Protein AF-A0A415UVR6-F1 (afdb_monomer_lite)

pLDDT: mean 84.35, std 13.28, range [29.42, 97.56]

Foldseek 3Di:
DDPPPVVLVVVLLVPDDPLVNVLLVLLVVLLVLLQLLLLLLLLLVLLVVCCVPQVVLCVVVVVCSVVSNVVSVLSSLVSLLVQLDPPDPRHPVNSLVSLLVCQVVLLVLLCVVCVPPPPQDSVQSAKAFDDPVRCVVVVPQVCVVVVVCVVVPDDPDGRIDRHGSNVVSVVLVVLVVVLVVLSVLSNVCCVQAPVDPDPSVVVVVVSCVVRPDDSVSSVSSSVSSNSVSQSSNCSSSVDGDDSYDPPSNCVVVVSVVVVVVVVVVVVVVVVD

Radius of gyration: 22.82 Å; chains: 1; bounding box: 56×53×70 Å

Structure (mmCIF, N/CA/C/O backbone):
data_AF-A0A415UVR6-F1
#
_entry.id   AF-A0A415UVR6-F1
#
loop_
_atom_site.group_PDB
_atom_site.id
_atom_site.type_symbol
_atom_site.label_atom_id
_atom_site.label_alt_id
_atom_site.label_comp_id
_atom_site.label_asym_id
_atom_site.label_entity_id
_atom_site.label_seq_id
_atom_site.pdbx_PDB_ins_code
_atom_site.Cartn_x
_atom_site.Cartn_y
_atom_site.Cartn_z
_atom_site.occupancy
_atom_site.B_iso_or_equiv
_atom_site.auth_seq_id
_atom_site.auth_comp_id
_atom_site.auth_asym_id
_atom_site.auth_atom_id
_atom_site.pdbx_PDB_model_num
ATOM 1 N N . MET A 1 1 ? 7.059 -6.049 18.628 1.00 35.00 1 MET A N 1
ATOM 2 C CA . MET A 1 1 ? 7.501 -5.407 17.375 1.00 35.00 1 MET A CA 1
ATOM 3 C C . MET A 1 1 ? 8.848 -6.017 17.023 1.00 35.00 1 MET A C 1
ATOM 5 O O . MET A 1 1 ? 9.879 -5.521 17.458 1.00 35.00 1 MET A O 1
ATOM 9 N N . ASN A 1 2 ? 8.832 -7.189 16.386 1.00 29.42 2 ASN A N 1
ATOM 10 C CA . ASN A 1 2 ? 10.065 -7.864 15.999 1.00 29.42 2 ASN A CA 1
ATOM 11 C C . ASN A 1 2 ? 10.568 -7.190 14.725 1.00 29.42 2 ASN A C 1
ATOM 13 O O . ASN A 1 2 ? 9.955 -7.331 13.672 1.00 29.42 2 ASN A O 1
ATOM 17 N N . HIS A 1 3 ? 11.688 -6.475 14.823 1.00 37.47 3 HIS A N 1
ATOM 18 C CA . HIS A 1 3 ? 12.619 -6.415 13.705 1.00 37.47 3 HIS A CA 1
ATOM 19 C C . HIS A 1 3 ? 13.130 -7.845 13.503 1.00 37.47 3 HIS A C 1
ATOM 21 O O . HIS A 1 3 ? 14.177 -8.218 14.027 1.00 37.47 3 HIS A O 1
ATOM 27 N N . GLU A 1 4 ? 12.373 -8.674 12.788 1.00 36.69 4 GLU A N 1
ATOM 28 C CA . GLU A 1 4 ? 13.001 -9.764 12.057 1.00 36.69 4 GLU A CA 1
ATOM 29 C C . GLU A 1 4 ? 13.865 -9.082 10.998 1.00 36.69 4 GLU A C 1
ATOM 31 O O . GLU A 1 4 ? 13.402 -8.670 9.935 1.00 36.69 4 GLU A O 1
ATOM 36 N N . LEU A 1 5 ? 15.128 -8.852 11.367 1.00 43.00 5 LEU A N 1
ATOM 37 C CA . LEU A 1 5 ? 16.221 -8.740 10.417 1.00 43.00 5 LEU A CA 1
ATOM 38 C C . LEU A 1 5 ? 16.195 -10.041 9.626 1.00 43.00 5 LEU A C 1
ATOM 40 O O . LEU A 1 5 ? 16.743 -11.060 10.037 1.00 43.00 5 LEU A O 1
ATOM 44 N N . ASP A 1 6 ? 15.429 -10.011 8.547 1.00 55.75 6 ASP A N 1
ATOM 45 C CA . ASP A 1 6 ? 15.321 -11.088 7.593 1.00 55.75 6 ASP A CA 1
ATOM 46 C C . ASP A 1 6 ? 16.728 -11.283 7.021 1.00 55.75 6 ASP A C 1
ATOM 48 O O . ASP A 1 6 ? 17.190 -10.496 6.194 1.00 55.75 6 ASP A O 1
ATOM 52 N N . HIS A 1 7 ? 17.461 -12.273 7.539 1.00 58.97 7 HIS A N 1
ATOM 53 C CA . HIS A 1 7 ? 18.852 -12.556 7.164 1.00 58.97 7 HIS A CA 1
ATOM 54 C C . HIS A 1 7 ? 19.026 -12.695 5.640 1.00 58.97 7 HIS A C 1
ATOM 56 O O . HIS A 1 7 ? 20.111 -12.466 5.108 1.00 58.97 7 HIS A O 1
ATOM 62 N N . THR A 1 8 ? 17.937 -13.018 4.944 1.00 60.50 8 THR A N 1
ATOM 63 C CA . THR A 1 8 ? 17.799 -13.073 3.489 1.00 60.50 8 THR A CA 1
ATOM 64 C C . THR A 1 8 ? 17.913 -11.690 2.832 1.00 60.50 8 THR A C 1
ATOM 66 O O . THR A 1 8 ? 18.604 -11.537 1.827 1.00 60.50 8 THR A O 1
ATOM 69 N N . VAL A 1 9 ? 17.317 -10.655 3.429 1.00 67.75 9 VAL A N 1
ATOM 70 C CA . VAL A 1 9 ? 17.414 -9.258 2.967 1.00 67.75 9 VAL A CA 1
ATOM 71 C C . VAL A 1 9 ? 18.827 -8.710 3.169 1.00 67.75 9 VAL A C 1
ATOM 73 O O . VAL A 1 9 ? 19.356 -8.032 2.292 1.00 67.75 9 VAL A O 1
ATOM 76 N N . ASP A 1 10 ? 19.471 -9.024 4.294 1.00 68.81 10 ASP A N 1
ATOM 77 C CA . ASP A 1 10 ? 20.846 -8.578 4.559 1.00 68.81 10 ASP A CA 1
ATOM 78 C C . ASP A 1 10 ? 21.884 -9.271 3.664 1.00 68.81 10 ASP A C 1
ATOM 80 O O . ASP A 1 10 ? 22.944 -8.701 3.398 1.00 68.81 10 ASP A O 1
ATOM 84 N N . ALA A 1 11 ? 21.593 -10.481 3.180 1.00 63.53 11 ALA A N 1
ATOM 85 C CA . ALA A 1 11 ? 22.386 -11.129 2.141 1.00 63.53 11 ALA A CA 1
ATOM 86 C C . ALA A 1 11 ? 22.202 -10.427 0.786 1.00 63.53 11 ALA A C 1
ATOM 88 O O . ALA A 1 11 ? 23.199 -10.058 0.171 1.00 63.53 11 ALA A O 1
ATOM 89 N N . ALA A 1 12 ? 20.955 -10.148 0.381 1.00 68.06 12 ALA A N 1
ATOM 90 C CA . ALA A 1 12 ? 20.655 -9.453 -0.873 1.00 68.06 12 ALA A CA 1
ATOM 91 C C . ALA A 1 12 ? 21.307 -8.059 -0.944 1.00 68.06 12 ALA A C 1
ATOM 93 O O . ALA A 1 12 ? 21.883 -7.690 -1.963 1.00 68.06 12 ALA A O 1
ATOM 94 N N . LYS A 1 13 ? 21.309 -7.304 0.164 1.00 70.75 13 LYS A N 1
ATOM 95 C CA . LYS A 1 13 ? 21.957 -5.981 0.244 1.00 70.75 13 LYS A CA 1
ATOM 96 C C . LYS A 1 13 ? 23.457 -5.997 -0.047 1.00 70.75 13 LYS A C 1
ATOM 98 O O . LYS A 1 13 ? 23.977 -5.009 -0.553 1.00 70.75 13 LYS A O 1
ATOM 103 N N . LYS A 1 14 ? 24.169 -7.075 0.301 1.00 69.12 14 LYS A N 1
ATOM 104 C CA . LYS A 1 14 ? 25.633 -7.161 0.128 1.00 69.12 14 LYS A CA 1
ATOM 105 C C . LYS A 1 14 ? 26.055 -7.285 -1.333 1.00 69.12 14 LYS A C 1
ATOM 107 O O . LYS A 1 14 ? 27.228 -7.079 -1.630 1.00 69.12 14 LYS A O 1
ATOM 112 N N . GLU A 1 15 ? 25.121 -7.639 -2.209 1.00 69.88 15 GLU A N 1
ATOM 113 C CA . GLU A 1 15 ? 25.357 -7.847 -3.638 1.00 69.88 15 GLU A CA 1
ATOM 114 C C . GLU A 1 15 ? 24.942 -6.634 -4.488 1.00 69.88 15 GLU A C 1
ATOM 116 O O . GLU A 1 15 ? 25.223 -6.608 -5.684 1.00 69.88 15 GLU A O 1
ATOM 121 N N . LEU A 1 16 ? 24.317 -5.614 -3.881 1.00 78.94 16 LEU A N 1
ATOM 122 C CA . LEU A 1 16 ? 23.921 -4.382 -4.563 1.00 78.94 16 LEU A CA 1
ATOM 123 C C . LEU A 1 16 ? 25.098 -3.409 -4.679 1.00 78.94 16 LEU A C 1
ATOM 125 O O . LEU A 1 16 ? 25.885 -3.237 -3.744 1.00 78.94 16 LEU A O 1
ATOM 129 N N . ASP A 1 17 ? 25.187 -2.719 -5.815 1.00 82.38 17 ASP A N 1
ATOM 130 C CA . ASP A 1 17 ? 26.036 -1.537 -5.915 1.00 82.38 17 ASP A CA 1
ATOM 131 C C . ASP A 1 17 ? 25.498 -0.385 -5.044 1.00 82.38 17 ASP A C 1
ATOM 133 O O . ASP A 1 17 ? 24.382 -0.424 -4.519 1.00 82.38 17 ASP A O 1
ATOM 137 N N . ALA A 1 18 ? 26.312 0.657 -4.864 1.00 80.00 18 ALA A N 1
ATOM 138 C CA . ALA A 1 18 ? 25.975 1.765 -3.974 1.00 80.00 18 ALA A CA 1
ATOM 139 C C . ALA A 1 18 ? 24.696 2.523 -4.387 1.00 80.00 18 ALA A C 1
ATOM 141 O O . ALA A 1 18 ? 23.989 3.013 -3.509 1.00 80.00 18 ALA A O 1
ATOM 142 N N . GLY A 1 19 ? 24.390 2.612 -5.688 1.00 79.12 19 GLY A N 1
ATOM 143 C CA . GLY A 1 19 ? 23.204 3.316 -6.187 1.00 79.12 19 GLY A CA 1
ATOM 144 C C . GLY A 1 19 ? 21.924 2.520 -5.939 1.00 79.12 19 GLY A C 1
ATOM 145 O O . GLY A 1 19 ? 20.947 3.042 -5.396 1.00 79.12 19 GLY A O 1
ATOM 146 N N . LEU A 1 20 ? 21.952 1.219 -6.235 1.00 86.81 20 LEU A N 1
ATOM 147 C CA . LEU A 1 20 ? 20.844 0.311 -5.946 1.00 86.81 20 LEU A CA 1
ATOM 148 C C . LEU A 1 20 ? 20.621 0.113 -4.444 1.00 86.81 20 LEU A C 1
ATOM 150 O O . LEU A 1 20 ? 19.479 -0.075 -4.023 1.00 86.81 20 LEU A O 1
ATOM 154 N N . LEU A 1 21 ? 21.676 0.182 -3.627 1.00 89.12 21 LEU A N 1
ATOM 155 C CA . LEU A 1 21 ? 21.553 0.115 -2.172 1.00 89.12 21 LEU A CA 1
ATOM 156 C C . LEU A 1 21 ? 20.773 1.315 -1.616 1.00 89.12 21 LEU A C 1
ATOM 158 O O . LEU A 1 21 ? 19.864 1.128 -0.808 1.00 89.12 21 LEU A O 1
ATOM 162 N N . GLU A 1 22 ? 21.066 2.533 -2.078 1.00 90.31 22 GLU A N 1
ATOM 163 C CA . GLU A 1 22 ? 20.326 3.728 -1.654 1.00 90.31 22 GLU A CA 1
ATOM 164 C C . GLU A 1 22 ? 18.855 3.666 -2.102 1.00 90.31 22 GLU A C 1
ATOM 166 O O . GLU A 1 22 ? 17.942 3.943 -1.315 1.00 90.31 22 GLU A O 1
ATOM 171 N N . LEU A 1 23 ? 18.604 3.230 -3.343 1.00 92.31 23 LEU A N 1
ATOM 172 C CA . LEU A 1 23 ? 17.251 2.991 -3.849 1.00 92.31 23 LEU A CA 1
ATOM 173 C C . LEU A 1 23 ? 16.499 1.967 -2.985 1.00 92.31 23 LEU A C 1
ATOM 175 O O . LEU A 1 23 ? 15.332 2.174 -2.634 1.00 92.31 23 LEU A O 1
ATOM 179 N N . PHE A 1 24 ? 17.171 0.875 -2.621 1.00 92.19 24 PHE A N 1
ATOM 180 C CA . PHE A 1 24 ? 16.629 -0.167 -1.762 1.00 92.19 24 PHE A CA 1
ATOM 181 C C . PHE A 1 24 ? 16.247 0.381 -0.379 1.00 92.19 24 PHE A C 1
ATOM 183 O O . PHE A 1 24 ? 15.150 0.106 0.110 1.00 92.19 24 PHE A O 1
ATOM 190 N N . GLU A 1 25 ? 17.114 1.172 0.257 1.00 92.56 25 GLU A N 1
ATOM 191 C CA . GLU A 1 25 ? 16.857 1.741 1.584 1.00 92.56 25 GLU A CA 1
ATOM 192 C C . GLU A 1 25 ? 15.655 2.693 1.571 1.00 92.56 25 GLU A C 1
ATOM 194 O O . GLU A 1 25 ? 14.767 2.582 2.424 1.00 92.56 25 GLU A O 1
ATOM 199 N N . ARG A 1 26 ? 15.564 3.561 0.554 1.00 94.12 26 ARG A N 1
ATOM 200 C CA . ARG A 1 26 ? 14.406 4.446 0.348 1.00 94.12 26 ARG A CA 1
ATOM 201 C C . ARG A 1 26 ? 13.121 3.647 0.124 1.00 94.12 26 ARG A C 1
ATOM 203 O O . ARG A 1 26 ? 12.097 3.952 0.738 1.00 94.12 26 ARG A O 1
ATOM 210 N N . CYS A 1 27 ? 13.171 2.604 -0.708 1.00 95.44 27 CYS A N 1
ATOM 211 C CA . CYS A 1 27 ? 12.039 1.706 -0.936 1.00 95.44 27 CYS A CA 1
ATOM 212 C C . CYS A 1 27 ? 11.602 1.006 0.357 1.00 95.44 27 CYS A C 1
ATOM 214 O O . CYS A 1 27 ? 10.412 0.957 0.656 1.00 95.44 27 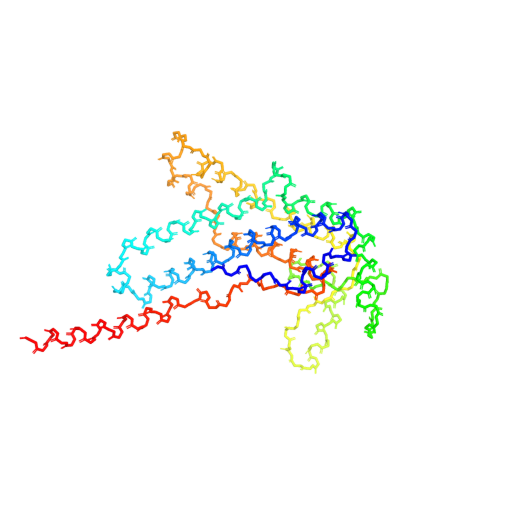CYS A O 1
ATOM 216 N N . SER A 1 28 ? 12.549 0.490 1.144 1.00 94.31 28 SER A N 1
ATOM 217 C CA . SER A 1 28 ? 12.261 -0.205 2.400 1.00 94.31 28 SER A CA 1
ATOM 218 C C . SER A 1 28 ? 11.632 0.720 3.438 1.00 94.31 28 SER A C 1
ATOM 220 O O . SER A 1 28 ? 10.735 0.293 4.164 1.00 94.31 28 SER A O 1
ATOM 222 N N . TYR A 1 29 ? 12.085 1.971 3.525 1.00 94.69 29 TYR A N 1
ATOM 223 C CA . TYR A 1 29 ? 11.476 2.967 4.401 1.00 94.69 29 TYR A CA 1
ATOM 224 C C . TYR A 1 29 ? 10.025 3.255 3.991 1.00 94.69 29 TYR A C 1
ATOM 226 O O . TYR A 1 29 ? 9.120 3.164 4.819 1.00 94.69 29 TYR A O 1
ATOM 234 N N . LEU A 1 30 ? 9.789 3.529 2.702 1.00 96.81 30 LEU A N 1
ATOM 235 C CA . LEU A 1 30 ? 8.451 3.825 2.179 1.00 96.81 30 LEU A CA 1
ATOM 236 C C . LEU A 1 30 ? 7.502 2.625 2.289 1.00 96.81 30 LEU A C 1
ATOM 238 O O . LEU A 1 30 ? 6.328 2.811 2.605 1.00 96.81 30 LEU A O 1
ATOM 242 N N . TYR A 1 31 ? 8.006 1.405 2.094 1.00 96.62 31 TYR A N 1
ATOM 243 C CA . TYR A 1 31 ? 7.256 0.179 2.362 1.00 96.62 31 TYR A CA 1
ATOM 244 C C . TYR A 1 31 ? 6.779 0.135 3.816 1.00 96.62 31 TYR A C 1
ATOM 246 O O . TYR A 1 31 ? 5.600 -0.097 4.054 1.00 96.62 31 TYR A O 1
ATOM 254 N N . ASN A 1 32 ? 7.664 0.392 4.786 1.00 95.19 32 ASN A N 1
ATOM 255 C CA . ASN A 1 32 ? 7.299 0.337 6.202 1.00 95.19 32 ASN A CA 1
ATOM 256 C C . ASN A 1 32 ? 6.235 1.386 6.555 1.00 95.19 32 ASN A C 1
ATOM 258 O O . ASN A 1 32 ? 5.258 1.051 7.218 1.00 95.19 32 ASN A O 1
ATOM 262 N N . GLU A 1 33 ? 6.370 2.626 6.075 1.00 95.56 33 GLU A N 1
ATOM 263 C CA . GLU A 1 33 ? 5.351 3.667 6.290 1.00 95.56 33 GLU A CA 1
ATOM 264 C C . GLU A 1 33 ? 3.994 3.269 5.676 1.00 95.56 33 GLU A C 1
ATOM 266 O O . GLU A 1 33 ? 2.951 3.433 6.313 1.00 95.56 33 GLU A O 1
ATOM 271 N N . ALA A 1 34 ? 3.991 2.692 4.468 1.00 97.56 34 ALA A N 1
ATOM 272 C CA . ALA A 1 34 ? 2.772 2.212 3.817 1.00 97.56 34 ALA A CA 1
ATOM 273 C C . ALA A 1 34 ? 2.165 0.998 4.539 1.00 97.56 34 ALA A C 1
ATOM 275 O O . ALA A 1 34 ? 0.950 0.929 4.718 1.00 97.56 34 ALA A O 1
ATOM 276 N N . PHE A 1 35 ? 3.002 0.072 5.005 1.00 96.69 35 PHE A N 1
ATOM 277 C CA . PHE A 1 35 ? 2.602 -1.105 5.768 1.00 96.69 35 PHE A CA 1
ATOM 278 C C . PHE A 1 35 ? 1.971 -0.718 7.109 1.00 96.69 35 PHE A C 1
ATOM 280 O O . PHE A 1 35 ? 0.919 -1.251 7.471 1.00 96.69 35 PHE A O 1
ATOM 287 N N . TYR A 1 36 ? 2.561 0.243 7.828 1.00 95.94 36 TYR A N 1
ATOM 288 C CA . TYR A 1 36 ? 1.993 0.759 9.072 1.00 95.94 36 TYR A CA 1
ATOM 289 C C . TYR A 1 36 ? 0.662 1.464 8.832 1.00 95.94 36 TYR A C 1
ATOM 291 O O . TYR A 1 36 ? -0.319 1.102 9.477 1.00 95.94 36 TYR A O 1
ATOM 299 N N . ALA A 1 37 ? 0.583 2.363 7.846 1.00 96.62 37 ALA A N 1
ATOM 300 C CA . ALA A 1 37 ? -0.674 3.022 7.501 1.00 96.62 37 ALA A CA 1
ATOM 301 C C . ALA A 1 37 ? -1.772 2.004 7.134 1.00 96.62 37 ALA A C 1
ATOM 303 O O . ALA A 1 37 ? -2.914 2.131 7.574 1.00 96.62 37 ALA A O 1
ATOM 304 N N . ASN A 1 38 ? -1.436 0.957 6.369 1.00 97.44 38 ASN A N 1
ATOM 305 C CA . ASN A 1 38 ? -2.395 -0.088 6.005 1.00 97.44 38 ASN A CA 1
ATOM 306 C C . ASN A 1 38 ? -2.855 -0.903 7.217 1.00 97.44 38 ASN A C 1
ATOM 308 O O . ASN A 1 38 ? -4.035 -1.223 7.348 1.00 97.44 38 ASN A O 1
ATOM 312 N N . THR A 1 39 ? -1.923 -1.221 8.116 1.00 96.31 39 THR A N 1
ATOM 313 C CA . THR A 1 39 ? -2.205 -1.940 9.363 1.00 96.31 39 THR A CA 1
ATOM 314 C C . THR A 1 39 ? -3.150 -1.140 10.250 1.00 96.31 39 THR A C 1
ATOM 316 O O . THR A 1 39 ? -4.153 -1.666 10.724 1.00 96.31 39 THR A O 1
ATOM 319 N N . GLU A 1 40 ? -2.861 0.142 10.447 1.00 95.75 40 GLU A N 1
ATOM 320 C CA . GLU A 1 40 ? -3.678 1.053 11.245 1.00 95.75 40 GLU A CA 1
ATOM 321 C C . GLU A 1 40 ? -5.079 1.206 10.645 1.00 95.75 40 GLU A C 1
ATOM 323 O O . GLU A 1 40 ? -6.075 1.094 11.360 1.00 95.75 40 GLU A O 1
ATOM 328 N N . LEU A 1 41 ? -5.177 1.355 9.320 1.00 95.06 41 LEU A N 1
ATOM 329 C CA . LEU A 1 41 ? -6.453 1.405 8.613 1.00 95.06 41 LEU A CA 1
ATOM 330 C C . LEU A 1 41 ? -7.259 0.103 8.751 1.00 95.06 41 LEU A C 1
ATOM 332 O O . LEU A 1 41 ? -8.481 0.142 8.918 1.00 95.06 41 LEU A O 1
ATOM 336 N N . ALA A 1 42 ? -6.593 -1.053 8.701 1.00 95.25 42 ALA A N 1
ATOM 337 C CA . ALA A 1 42 ? -7.229 -2.347 8.918 1.00 95.25 42 ALA A CA 1
ATOM 338 C C . ALA A 1 42 ? -7.751 -2.480 10.358 1.00 95.25 42 ALA A C 1
ATOM 340 O O . ALA A 1 42 ? -8.905 -2.857 10.550 1.00 95.25 42 ALA A O 1
ATOM 341 N N . ILE A 1 43 ? -6.956 -2.086 11.358 1.00 93.94 43 ILE A N 1
ATOM 342 C CA . ILE A 1 43 ? -7.373 -2.087 12.767 1.00 93.94 43 ILE A CA 1
ATOM 343 C C . ILE A 1 43 ? -8.555 -1.137 12.987 1.00 93.94 43 ILE A C 1
ATOM 345 O O . ILE A 1 43 ? -9.511 -1.518 13.654 1.00 93.94 43 ILE A O 1
ATOM 349 N N . LEU A 1 44 ? -8.559 0.063 12.394 1.00 92.62 44 LEU A N 1
ATOM 350 C CA . LEU A 1 44 ? -9.695 0.993 12.490 1.00 92.62 44 LEU A CA 1
ATOM 351 C C . LEU A 1 44 ? -10.995 0.381 11.967 1.00 92.62 44 LEU A C 1
ATOM 353 O O . LEU A 1 44 ? -12.050 0.572 12.572 1.00 92.62 44 LEU A O 1
ATOM 357 N N . ARG A 1 45 ? -10.933 -0.387 10.873 1.00 91.69 45 ARG A N 1
ATOM 358 C CA . ARG A 1 45 ? -12.102 -1.114 10.358 1.00 91.69 45 ARG A CA 1
ATOM 359 C C . ARG A 1 45 ? -12.580 -2.177 11.338 1.00 91.69 45 ARG A C 1
ATOM 361 O O . ARG A 1 45 ? -13.783 -2.305 11.533 1.00 91.69 45 ARG A O 1
ATOM 368 N N . GLU A 1 46 ? -11.666 -2.909 11.966 1.00 92.50 46 GLU A N 1
ATOM 369 C CA . GLU A 1 46 ? -12.021 -3.920 12.966 1.00 92.50 46 GLU A CA 1
ATOM 370 C C . GLU A 1 46 ? -12.597 -3.294 14.242 1.00 92.50 46 GLU A C 1
ATOM 372 O O . GLU A 1 46 ? -13.615 -3.766 14.742 1.00 92.50 46 GLU A O 1
ATOM 377 N N . LEU A 1 47 ? -12.043 -2.173 14.712 1.00 90.19 47 LEU A N 1
ATOM 378 C CA . LEU A 1 47 ? -12.604 -1.410 15.830 1.00 90.19 47 LEU A CA 1
ATOM 379 C C . LEU A 1 47 ? -13.984 -0.832 15.493 1.00 90.19 47 LEU A C 1
ATOM 381 O O . LEU A 1 47 ? -14.857 -0.804 16.353 1.00 90.19 47 LEU A O 1
ATOM 385 N N . SER A 1 48 ? -14.203 -0.389 14.253 1.00 86.88 48 SER A N 1
ATOM 386 C CA . SER A 1 48 ? -15.515 0.098 13.815 1.00 86.88 48 SER A CA 1
ATOM 387 C C . SER A 1 48 ? -16.566 -1.013 13.774 1.00 86.88 48 SER A C 1
ATOM 389 O O . SER A 1 48 ? -17.720 -0.736 14.082 1.00 86.88 48 SER A O 1
ATOM 391 N N . LYS A 1 49 ? -16.187 -2.244 13.399 1.00 89.69 49 LYS A N 1
ATOM 392 C CA . LYS A 1 49 ? -17.070 -3.422 13.482 1.00 89.69 49 LYS A CA 1
ATOM 393 C C . LYS A 1 49 ? -17.327 -3.822 14.931 1.00 89.69 49 LYS A C 1
ATOM 395 O O . LYS A 1 49 ? -18.452 -4.119 15.294 1.00 89.69 49 LYS A O 1
ATOM 400 N N . ALA A 1 50 ? -16.303 -3.767 15.782 1.00 88.38 50 ALA A N 1
ATOM 401 C CA . ALA A 1 50 ? -16.451 -4.058 17.204 1.00 88.38 50 ALA A CA 1
ATOM 402 C C . ALA A 1 50 ? -17.502 -3.160 17.871 1.00 88.38 50 ALA A C 1
ATOM 404 O O . ALA A 1 50 ? -18.292 -3.637 18.675 1.00 88.38 50 ALA A O 1
ATOM 405 N N . SER A 1 51 ? -17.555 -1.877 17.497 1.00 81.81 51 SER A N 1
ATOM 406 C CA . SER A 1 51 ? -18.573 -0.951 18.003 1.00 81.81 51 SER A CA 1
ATOM 407 C C . SER A 1 51 ? -20.011 -1.314 17.610 1.00 81.81 51 SER A C 1
ATOM 409 O O . SER A 1 51 ? -20.922 -0.857 18.290 1.00 81.81 51 SER A O 1
ATOM 411 N N . SER A 1 52 ? -20.233 -2.091 16.541 1.00 86.00 52 SER A N 1
ATOM 412 C CA . SER A 1 52 ? -21.568 -2.583 16.166 1.00 86.00 52 SER A CA 1
ATOM 413 C C . SER A 1 52 ? -21.860 -3.983 16.692 1.00 86.00 52 SER A C 1
ATOM 415 O O . SER A 1 52 ? -22.987 -4.257 17.090 1.00 86.00 52 SER A O 1
ATOM 417 N N . ASP A 1 53 ? -20.861 -4.861 16.667 1.00 90.56 53 ASP A N 1
ATOM 418 C CA . ASP A 1 53 ? -21.045 -6.292 16.911 1.00 90.56 53 ASP A CA 1
ATOM 419 C C . ASP A 1 53 ? -20.918 -6.642 18.404 1.00 90.56 53 ASP A C 1
ATOM 421 O O . ASP A 1 53 ? -21.471 -7.646 18.835 1.00 90.56 53 ASP A O 1
ATOM 425 N N . TYR A 1 54 ? -20.230 -5.797 19.184 1.00 89.62 54 TYR A N 1
ATOM 426 C CA . TYR A 1 54 ? -19.925 -5.984 20.608 1.00 89.62 54 TYR A CA 1
ATOM 427 C C . TYR A 1 54 ? -20.155 -4.679 21.396 1.00 89.62 54 TYR A C 1
ATOM 429 O O . TYR A 1 54 ? -19.268 -4.157 22.079 1.00 89.62 54 TYR A O 1
ATOM 437 N N . GLU A 1 55 ? -21.336 -4.074 21.230 1.00 88.38 55 GLU A N 1
ATOM 438 C CA . GLU A 1 55 ? -21.660 -2.762 21.811 1.00 88.38 55 GLU A CA 1
ATOM 439 C C . GLU A 1 55 ? -21.496 -2.747 23.342 1.00 88.38 55 GLU A C 1
ATOM 441 O O . GLU A 1 55 ? -20.894 -1.821 23.892 1.00 88.38 55 GLU A O 1
ATOM 446 N N . ASN A 1 56 ? -21.968 -3.789 24.032 1.00 87.31 56 ASN A N 1
ATOM 447 C CA . ASN A 1 56 ? -21.908 -3.882 25.492 1.00 87.31 56 ASN A CA 1
ATOM 448 C C . ASN A 1 56 ? -20.457 -3.948 25.995 1.00 87.31 56 ASN A C 1
ATOM 450 O O . ASN A 1 56 ? -20.075 -3.227 26.919 1.00 87.31 56 ASN A O 1
ATOM 454 N N . GLU A 1 57 ? -19.626 -4.756 25.339 1.00 88.38 57 GLU A N 1
ATOM 455 C CA . GLU A 1 57 ? -18.209 -4.945 25.642 1.00 88.38 57 GLU A CA 1
ATOM 456 C C . GLU A 1 57 ? -17.444 -3.635 25.433 1.00 88.38 57 GLU A C 1
ATOM 458 O O . GLU A 1 57 ? -16.599 -3.245 26.248 1.00 88.38 57 GLU A O 1
ATOM 463 N N . VAL A 1 58 ? -17.756 -2.930 24.342 1.00 86.62 58 VAL A N 1
ATOM 464 C CA . VAL A 1 58 ? -17.154 -1.637 24.013 1.00 86.62 58 VAL A CA 1
ATOM 465 C C . VAL A 1 58 ? -17.553 -0.575 25.035 1.00 86.62 58 VAL A C 1
ATOM 467 O O . VAL A 1 58 ? -16.685 0.185 25.470 1.00 86.62 58 VAL A O 1
ATOM 470 N N . ILE A 1 59 ? -18.815 -0.535 25.480 1.00 87.81 59 ILE A N 1
ATOM 471 C CA . ILE A 1 59 ? -19.287 0.401 26.516 1.00 87.81 59 ILE A CA 1
ATOM 472 C C . ILE A 1 59 ? -18.516 0.201 27.826 1.00 87.81 59 ILE A C 1
ATOM 474 O O . ILE A 1 59 ? -18.099 1.186 28.445 1.00 87.81 59 ILE A O 1
ATOM 478 N N . CYS A 1 60 ? -18.245 -1.047 28.219 1.00 87.44 60 CYS A N 1
ATOM 479 C CA . CYS A 1 60 ? -17.461 -1.351 29.419 1.00 87.44 60 CYS A CA 1
ATOM 480 C C . CYS A 1 60 ? -16.036 -0.770 29.382 1.00 87.44 60 CYS A C 1
ATOM 482 O O . CYS A 1 60 ? -15.460 -0.490 30.434 1.00 87.44 60 CYS A O 1
ATOM 484 N N . ALA A 1 61 ? -15.475 -0.542 28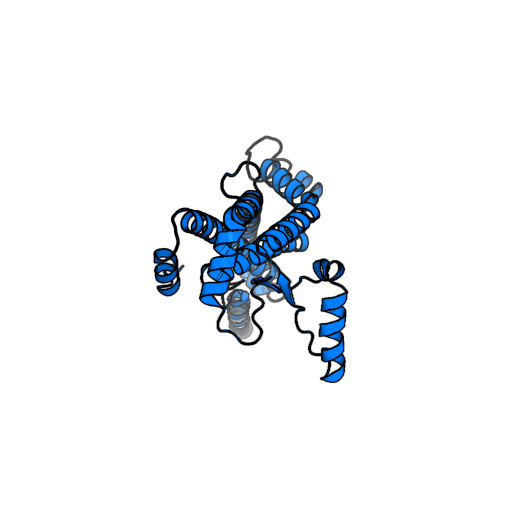.191 1.00 87.56 61 ALA A N 1
ATOM 485 C CA . ALA A 1 61 ? -14.145 0.030 27.992 1.00 87.56 61 ALA A CA 1
ATOM 486 C C . ALA A 1 61 ? -14.164 1.282 27.092 1.00 87.56 61 ALA A C 1
ATOM 488 O O . ALA A 1 61 ? -13.202 1.548 26.368 1.00 87.56 61 ALA A O 1
ATOM 489 N N . GLY A 1 62 ? -15.232 2.087 27.154 1.00 85.25 62 GLY A N 1
ATOM 490 C CA . GLY A 1 62 ? -15.483 3.156 26.179 1.00 85.25 62 GLY A CA 1
ATOM 491 C C . GLY A 1 62 ? -14.349 4.180 26.034 1.00 85.25 62 GLY A C 1
ATOM 492 O O . GLY A 1 62 ? -14.053 4.621 24.923 1.00 85.25 62 GLY A O 1
ATOM 493 N N . CYS A 1 63 ? -13.654 4.515 27.128 1.00 89.12 63 CYS A N 1
ATOM 494 C CA . CYS A 1 63 ? -12.481 5.396 27.088 1.00 89.12 63 CYS A CA 1
ATOM 495 C C . CYS A 1 63 ? -11.348 4.792 26.241 1.00 89.12 63 CYS A C 1
ATOM 497 O O . CYS A 1 63 ? -10.809 5.466 25.366 1.00 89.12 63 CYS A O 1
ATOM 499 N N . PHE A 1 64 ? -11.032 3.509 26.448 1.00 90.00 64 PHE A N 1
ATOM 500 C CA . PHE A 1 64 ? -10.000 2.807 25.687 1.00 90.00 64 PHE A CA 1
ATOM 501 C C . PHE A 1 64 ? -10.338 2.810 24.194 1.00 90.00 64 PHE A C 1
ATOM 503 O O . PHE A 1 64 ? -9.564 3.336 23.403 1.00 90.00 64 PHE A O 1
ATOM 510 N N . PHE A 1 65 ? -11.528 2.332 23.814 1.00 88.12 65 PHE A N 1
ATOM 511 C CA . PHE A 1 65 ? -11.926 2.271 22.405 1.00 88.12 65 PHE A CA 1
ATOM 512 C C . PHE A 1 65 ? -11.924 3.645 21.727 1.00 88.12 65 PHE A C 1
ATOM 514 O O . PHE A 1 65 ? -11.377 3.779 20.632 1.00 88.12 65 PHE A O 1
ATOM 521 N N . SER A 1 66 ? -12.453 4.676 22.392 1.00 84.31 66 SER A N 1
ATOM 522 C CA . SER A 1 66 ? -12.544 6.025 21.818 1.00 84.31 66 SER A CA 1
ATOM 523 C C . SER A 1 66 ? -11.165 6.649 21.581 1.00 84.31 66 SER A C 1
ATOM 525 O O . SER A 1 66 ? -10.875 7.128 20.484 1.00 84.31 66 SER A O 1
ATOM 527 N N . PHE A 1 67 ? -10.284 6.625 22.589 1.00 88.38 67 PHE A N 1
ATOM 528 C CA . PHE A 1 67 ? -8.946 7.210 22.460 1.00 88.38 67 PHE A CA 1
ATOM 529 C C . PHE A 1 67 ? -8.031 6.378 21.557 1.00 88.38 67 PHE A C 1
ATOM 531 O O . PHE A 1 67 ? -7.212 6.949 20.838 1.00 88.38 67 PHE A O 1
ATOM 538 N N . THR A 1 68 ? -8.191 5.051 21.529 1.00 90.12 68 THR A N 1
ATOM 539 C CA . THR A 1 68 ? -7.472 4.182 20.591 1.00 90.12 68 THR A CA 1
ATOM 540 C C . THR A 1 68 ? -7.886 4.461 19.148 1.00 90.12 68 THR A C 1
ATOM 542 O O . THR A 1 68 ? -7.014 4.643 18.303 1.00 90.12 68 THR A O 1
ATOM 545 N N . GLN A 1 69 ? -9.187 4.557 18.850 1.00 88.44 69 GLN A N 1
ATOM 546 C CA . GLN A 1 69 ? -9.659 4.912 17.506 1.00 88.44 69 GLN A CA 1
ATOM 547 C C . GLN A 1 69 ? -9.128 6.279 17.063 1.00 88.44 69 GLN A C 1
ATOM 549 O O . GLN A 1 69 ? -8.652 6.406 15.936 1.00 88.44 69 GLN A O 1
ATOM 554 N N . LEU A 1 70 ? -9.156 7.283 17.947 1.00 87.00 70 LEU A N 1
ATOM 555 C CA . LEU A 1 70 ? -8.608 8.606 17.649 1.00 87.00 70 LEU A CA 1
ATOM 556 C C . LEU A 1 70 ? -7.111 8.523 17.317 1.00 87.00 70 LEU A C 1
ATOM 558 O O . LEU A 1 70 ? -6.712 8.915 16.225 1.00 87.00 70 LEU A O 1
ATOM 562 N N . ALA A 1 71 ? -6.302 7.950 18.209 1.00 90.00 71 ALA A N 1
ATOM 563 C CA . ALA A 1 71 ? -4.852 7.875 18.036 1.00 90.00 71 ALA A CA 1
ATOM 564 C C . ALA A 1 71 ? -4.442 7.112 16.764 1.00 90.00 71 ALA A C 1
ATOM 566 O O . ALA A 1 71 ? -3.552 7.548 16.034 1.00 90.00 71 ALA A O 1
ATOM 567 N N . ILE A 1 72 ? -5.109 5.990 16.469 1.00 92.38 72 ILE A N 1
ATOM 568 C CA . ILE A 1 72 ? -4.820 5.197 15.268 1.00 92.38 72 ILE A CA 1
ATOM 569 C C . ILE A 1 72 ? -5.237 5.958 14.004 1.00 92.38 72 ILE A C 1
ATOM 571 O O . ILE A 1 72 ? -4.519 5.907 13.009 1.00 92.38 72 ILE A O 1
ATOM 575 N N . ASN A 1 73 ? -6.348 6.699 14.028 1.00 88.31 73 ASN A N 1
ATOM 576 C CA . ASN A 1 73 ? -6.772 7.522 12.893 1.00 88.31 73 ASN A CA 1
ATOM 577 C C . ASN A 1 73 ? -5.750 8.625 12.576 1.00 88.31 73 ASN A C 1
ATOM 579 O O . ASN A 1 73 ? -5.344 8.782 11.424 1.00 88.31 73 ASN A O 1
ATOM 583 N N . GLU A 1 74 ? -5.273 9.341 13.597 1.00 86.25 74 GLU A N 1
ATOM 584 C CA . GLU A 1 74 ? -4.241 10.371 13.430 1.00 86.25 74 GLU A CA 1
ATOM 585 C C . GLU A 1 74 ? -2.930 9.787 12.886 1.00 86.25 74 GLU A C 1
ATOM 587 O O . GLU A 1 74 ? -2.347 10.331 11.943 1.00 86.25 74 GLU A O 1
ATOM 592 N N . SER A 1 75 ? -2.490 8.653 13.441 1.00 91.31 75 SER A N 1
ATOM 593 C CA . SER A 1 75 ? -1.265 7.968 13.016 1.00 91.31 75 SER A CA 1
ATOM 594 C C . SER A 1 75 ? -1.365 7.456 11.576 1.00 91.31 75 SER A C 1
ATOM 596 O O . SER A 1 75 ? -0.513 7.793 10.750 1.00 91.31 75 SER A O 1
ATOM 598 N N . CYS A 1 76 ? -2.463 6.771 11.231 1.00 92.44 76 CYS A N 1
ATOM 599 C CA . CYS A 1 76 ? -2.742 6.280 9.878 1.00 92.44 76 CYS A CA 1
ATOM 600 C C . CYS A 1 76 ? -2.680 7.411 8.857 1.00 92.44 76 CYS A C 1
ATOM 602 O O . CYS A 1 76 ? -2.055 7.286 7.798 1.00 92.44 76 CYS A O 1
ATOM 604 N N . PHE A 1 77 ? -3.335 8.527 9.176 1.00 89.50 77 PHE A N 1
ATOM 605 C CA . PHE A 1 77 ? -3.356 9.688 8.310 1.00 89.50 77 PHE A CA 1
ATOM 606 C C . PHE A 1 77 ? -1.951 10.273 8.136 1.00 89.50 77 PHE A C 1
ATOM 608 O O . PHE A 1 77 ? -1.537 10.559 7.012 1.00 89.50 77 PHE A O 1
ATOM 615 N N . MET A 1 78 ? -1.199 10.435 9.228 1.00 88.62 78 MET A N 1
ATOM 616 C CA . MET A 1 78 ? 0.137 11.023 9.186 1.00 88.62 78 MET A CA 1
ATOM 617 C C . MET A 1 78 ? 1.127 10.140 8.415 1.00 88.62 78 MET A C 1
ATOM 619 O O . MET A 1 78 ? 1.845 10.655 7.556 1.00 88.62 78 MET A O 1
ATOM 623 N N . ASN A 1 79 ? 1.129 8.828 8.665 1.00 92.06 79 ASN A N 1
ATOM 624 C CA . ASN A 1 79 ? 1.956 7.854 7.949 1.00 92.06 79 ASN A CA 1
ATOM 625 C C . ASN A 1 79 ? 1.630 7.879 6.446 1.00 92.06 79 ASN A C 1
ATOM 627 O O . ASN A 1 79 ? 2.524 8.039 5.614 1.00 92.06 79 ASN A O 1
ATOM 631 N N . CYS A 1 80 ? 0.341 7.868 6.082 1.00 94.38 80 CYS A N 1
ATOM 632 C CA . CYS A 1 80 ? -0.078 8.009 4.687 1.00 94.38 80 CYS A CA 1
ATOM 633 C C . CYS A 1 80 ? 0.367 9.352 4.078 1.00 94.38 80 CYS A C 1
ATOM 635 O O . CYS A 1 80 ? 0.805 9.399 2.930 1.00 94.38 80 CYS A O 1
ATOM 637 N N . ALA A 1 81 ? 0.271 10.457 4.821 1.00 91.44 81 ALA A N 1
ATOM 638 C CA . ALA A 1 81 ? 0.637 11.784 4.334 1.00 91.44 81 ALA A CA 1
ATOM 639 C C . ALA A 1 81 ? 2.140 11.943 4.074 1.00 91.44 81 ALA A C 1
ATOM 641 O O . ALA A 1 81 ? 2.515 12.637 3.126 1.00 91.44 81 ALA A O 1
ATOM 642 N N . ARG A 1 82 ? 3.000 11.292 4.869 1.00 90.38 82 ARG A N 1
ATOM 643 C CA . ARG A 1 82 ? 4.458 11.310 4.660 1.00 90.38 82 ARG A CA 1
ATOM 644 C C . ARG A 1 82 ? 4.861 10.683 3.328 1.00 90.38 82 ARG A C 1
ATOM 646 O O . ARG A 1 82 ? 5.696 11.256 2.633 1.00 90.38 82 ARG A O 1
ATOM 653 N N . LEU A 1 83 ? 4.220 9.581 2.927 1.00 95.25 83 LEU A N 1
ATOM 654 C CA . LEU A 1 83 ? 4.503 8.876 1.664 1.00 95.25 83 LEU A CA 1
ATOM 655 C C . LEU A 1 83 ? 4.426 9.791 0.432 1.00 95.25 83 LEU A C 1
ATOM 657 O O . LEU A 1 83 ? 5.171 9.615 -0.535 1.00 95.25 83 LEU A O 1
ATOM 661 N N . PHE A 1 84 ? 3.521 10.772 0.467 1.00 94.50 84 PHE A N 1
ATOM 662 C CA . PHE A 1 84 ? 3.212 11.658 -0.656 1.00 94.50 84 PHE A CA 1
ATOM 663 C C . PHE A 1 84 ? 3.655 13.108 -0.431 1.00 94.50 84 PHE A C 1
ATOM 665 O O . PHE A 1 84 ? 3.244 13.997 -1.184 1.00 94.50 84 PHE A O 1
ATOM 672 N N . ASP A 1 85 ? 4.490 13.378 0.576 1.00 88.88 85 ASP A N 1
ATOM 673 C CA . ASP A 1 85 ? 4.956 14.737 0.825 1.00 88.88 85 ASP A CA 1
ATOM 674 C C . ASP A 1 85 ? 5.926 15.203 -0.266 1.00 88.88 85 ASP A C 1
ATOM 676 O O . ASP A 1 85 ? 7.072 14.766 -0.345 1.00 88.88 85 ASP A O 1
ATOM 680 N N . ALA A 1 86 ? 5.478 16.159 -1.079 1.00 81.56 86 ALA A N 1
ATOM 681 C CA . ALA A 1 86 ? 6.281 16.756 -2.141 1.00 81.56 86 ALA A CA 1
ATOM 682 C C . ALA A 1 86 ? 7.515 17.525 -1.634 1.00 81.56 86 ALA A C 1
ATOM 684 O O . ALA A 1 86 ? 8.388 17.844 -2.436 1.00 81.56 86 ALA A O 1
ATOM 685 N N . LYS A 1 87 ? 7.573 17.869 -0.340 1.00 83.25 87 LYS A N 1
ATOM 686 C CA . LYS A 1 87 ? 8.741 18.514 0.280 1.00 83.25 87 LYS A CA 1
ATOM 687 C C . LYS A 1 87 ? 9.743 17.515 0.863 1.00 83.25 87 LYS A C 1
ATOM 689 O O . LYS A 1 87 ? 10.830 17.935 1.242 1.00 83.25 87 LYS A O 1
ATOM 694 N N . SER A 1 88 ? 9.377 16.237 0.967 1.00 85.25 88 SER A N 1
ATOM 695 C CA . SER A 1 88 ? 10.258 15.198 1.496 1.00 85.25 88 SER A CA 1
ATOM 696 C C . SER A 1 88 ? 11.251 14.743 0.429 1.00 85.25 88 SER A C 1
ATOM 698 O O . SER A 1 88 ? 10.877 14.528 -0.726 1.00 85.25 88 SER A O 1
ATOM 700 N N . GLU A 1 89 ? 12.507 14.546 0.826 1.00 86.12 89 GLU A N 1
ATOM 701 C CA . GLU A 1 89 ? 13.517 13.885 -0.011 1.00 86.12 89 GLU A CA 1
ATOM 702 C C . GLU A 1 89 ? 13.152 12.414 -0.248 1.00 86.12 89 GLU A C 1
ATOM 704 O O . GLU A 1 89 ? 13.368 11.887 -1.338 1.00 86.12 89 GLU A O 1
ATOM 709 N N . VAL A 1 90 ? 12.492 11.783 0.727 1.00 90.75 90 VAL A N 1
ATOM 710 C CA . VAL A 1 90 ? 12.017 10.400 0.650 1.00 90.75 90 VAL A CA 1
ATOM 711 C C . VAL A 1 90 ? 10.499 10.407 0.478 1.00 90.75 90 VAL A C 1
ATOM 713 O O . VAL A 1 90 ? 9.749 10.641 1.426 1.00 90.75 90 VAL A O 1
ATOM 716 N N . SER A 1 91 ? 10.041 10.202 -0.757 1.00 95.19 91 SER A N 1
ATOM 717 C CA . SER A 1 91 ? 8.621 10.156 -1.128 1.00 95.19 91 SER A CA 1
ATOM 718 C C . SER A 1 91 ? 8.393 9.181 -2.281 1.00 95.19 91 SER A C 1
ATOM 720 O O . SER A 1 91 ? 9.313 8.892 -3.048 1.00 95.19 91 SER A O 1
ATOM 722 N N . ILE A 1 92 ? 7.150 8.727 -2.466 1.00 97.12 92 ILE A N 1
ATOM 723 C CA . ILE A 1 92 ? 6.769 7.857 -3.592 1.00 97.12 92 ILE A CA 1
ATOM 724 C C . ILE A 1 92 ? 7.099 8.505 -4.943 1.00 97.12 92 ILE A C 1
ATOM 726 O O . ILE A 1 92 ? 7.522 7.827 -5.876 1.00 97.12 92 ILE A O 1
ATOM 730 N N . ARG A 1 93 ? 6.950 9.831 -5.053 1.00 95.88 93 ARG A N 1
ATOM 731 C CA . ARG A 1 93 ? 7.308 10.566 -6.273 1.00 95.88 93 ARG A CA 1
ATOM 732 C C . ARG A 1 93 ? 8.796 10.435 -6.583 1.00 95.88 93 ARG A C 1
ATOM 734 O O . ARG A 1 93 ? 9.131 10.127 -7.721 1.00 95.88 93 ARG A O 1
ATOM 741 N N . ASN A 1 94 ? 9.656 10.690 -5.600 1.00 95.19 94 ASN A N 1
ATOM 742 C CA . ASN A 1 94 ? 11.103 10.648 -5.805 1.00 95.19 94 ASN A CA 1
ATOM 743 C C . ASN A 1 94 ? 11.566 9.214 -6.064 1.00 95.19 94 ASN A C 1
ATOM 745 O O . ASN A 1 94 ? 12.336 9.001 -6.991 1.00 95.19 94 ASN A O 1
ATOM 749 N N . LEU A 1 95 ? 10.988 8.230 -5.364 1.00 96.44 95 LEU A N 1
ATOM 750 C CA . LEU A 1 95 ? 11.267 6.815 -5.603 1.00 96.44 95 LEU A CA 1
ATOM 751 C C . LEU A 1 95 ? 10.994 6.409 -7.063 1.00 96.44 95 LEU A C 1
ATOM 753 O O . LEU A 1 95 ? 11.800 5.709 -7.662 1.00 96.44 95 LEU A O 1
ATOM 757 N N . ILE A 1 96 ? 9.896 6.879 -7.670 1.00 97.06 96 ILE A N 1
ATOM 758 C CA . ILE A 1 96 ? 9.598 6.610 -9.091 1.00 97.06 96 ILE A CA 1
ATOM 759 C C . ILE A 1 96 ? 10.678 7.189 -10.017 1.00 97.06 96 ILE A C 1
ATOM 761 O O . ILE A 1 96 ? 11.059 6.541 -10.993 1.00 97.06 96 ILE A O 1
ATOM 765 N N . GLU A 1 97 ? 11.162 8.403 -9.745 1.00 95.69 97 GLU A N 1
ATOM 766 C CA . GLU A 1 97 ? 12.218 9.024 -10.557 1.00 95.69 97 GLU A CA 1
ATOM 767 C C . GLU A 1 97 ? 13.579 8.335 -10.342 1.00 95.69 97 GLU A C 1
ATOM 769 O O . GLU A 1 97 ? 14.340 8.166 -11.299 1.00 95.69 97 GLU A O 1
ATOM 774 N N . ASP A 1 98 ? 13.856 7.859 -9.126 1.00 94.00 98 ASP A N 1
ATOM 775 C CA . ASP A 1 98 ? 15.057 7.082 -8.812 1.00 94.00 98 ASP A CA 1
ATOM 776 C C . ASP A 1 98 ? 15.040 5.732 -9.549 1.00 94.00 98 ASP A C 1
ATOM 778 O O . ASP A 1 98 ? 16.021 5.384 -10.205 1.00 94.00 98 ASP A O 1
ATOM 782 N N . VAL A 1 99 ? 13.910 5.008 -9.537 1.00 95.50 99 VAL A N 1
ATOM 783 C CA . VAL A 1 99 ? 13.727 3.759 -10.306 1.00 95.50 99 VAL A CA 1
ATOM 784 C C . VAL A 1 99 ? 13.934 3.996 -11.795 1.00 95.50 99 VAL A C 1
ATOM 786 O O . VAL A 1 99 ? 14.579 3.201 -12.475 1.00 95.50 99 VAL A O 1
ATOM 789 N N . LYS A 1 100 ? 13.394 5.097 -12.324 1.00 95.56 100 LYS A N 1
ATOM 790 C CA . LYS A 1 100 ? 13.570 5.443 -13.733 1.00 95.56 100 LYS A CA 1
ATOM 791 C C . LYS A 1 100 ? 15.048 5.639 -14.077 1.00 95.56 100 LYS A C 1
ATOM 793 O O . LYS A 1 100 ? 15.496 5.172 -15.128 1.00 95.56 100 LYS A O 1
ATOM 798 N N . SER A 1 101 ? 15.784 6.311 -13.195 1.00 94.38 101 SER A N 1
ATOM 799 C CA . SER A 1 101 ? 17.214 6.586 -13.360 1.00 94.38 101 SER A CA 1
ATOM 800 C C . SER A 1 101 ? 18.059 5.310 -13.307 1.00 94.38 101 SER A C 1
ATOM 802 O O . SER A 1 101 ? 19.009 5.208 -14.075 1.00 94.38 101 SER A O 1
ATOM 804 N N . HIS A 1 102 ? 17.649 4.322 -12.503 1.00 94.00 102 HIS A N 1
ATOM 805 C CA . HIS A 1 102 ? 18.333 3.030 -12.345 1.00 94.00 102 HIS A CA 1
ATOM 806 C C . HIS A 1 102 ? 17.716 1.885 -13.171 1.00 94.00 102 HIS A C 1
ATOM 808 O O . HIS A 1 102 ? 17.918 0.700 -12.900 1.00 94.00 102 HIS A O 1
ATOM 814 N N . SER A 1 103 ? 16.907 2.214 -14.183 1.00 93.88 103 SER A N 1
ATOM 815 C CA . SER A 1 103 ? 16.099 1.220 -14.906 1.00 93.88 103 SER A CA 1
ATOM 816 C C . SER A 1 103 ? 16.928 0.113 -15.562 1.00 93.88 103 SER A C 1
ATOM 818 O O . SER A 1 103 ? 16.541 -1.052 -15.499 1.00 93.88 103 SER A O 1
ATOM 820 N N . ALA A 1 104 ? 18.082 0.455 -16.139 1.00 92.12 104 ALA A N 1
ATOM 821 C CA . ALA A 1 104 ? 18.968 -0.515 -16.776 1.00 92.12 104 ALA A CA 1
ATOM 822 C C . ALA A 1 104 ? 19.610 -1.481 -15.767 1.00 92.12 104 ALA A C 1
ATOM 824 O O . ALA A 1 104 ? 19.731 -2.670 -16.064 1.00 92.12 104 ALA A O 1
ATOM 825 N N . GLU A 1 105 ? 20.002 -0.998 -14.583 1.00 92.06 105 GLU A N 1
ATOM 826 C CA . GLU A 1 105 ? 20.587 -1.857 -13.549 1.00 92.06 105 GLU A CA 1
ATOM 827 C C . GLU A 1 105 ? 19.539 -2.808 -12.960 1.00 92.06 105 GLU A C 1
ATOM 829 O O . GLU A 1 105 ? 19.818 -3.992 -12.773 1.00 92.06 105 GLU A O 1
ATOM 834 N N . ILE A 1 106 ? 18.309 -2.329 -12.748 1.00 91.75 106 ILE A N 1
ATOM 835 C CA . ILE A 1 106 ? 17.197 -3.156 -12.256 1.00 91.75 106 ILE A CA 1
ATOM 836 C C . ILE A 1 106 ? 16.811 -4.225 -13.289 1.00 91.75 106 ILE A C 1
ATOM 838 O O . ILE A 1 106 ? 16.621 -5.385 -12.924 1.00 91.75 106 ILE A O 1
ATOM 842 N N . ASP A 1 107 ? 16.740 -3.872 -14.576 1.00 92.25 107 ASP A N 1
ATOM 843 C CA . ASP A 1 107 ? 16.477 -4.837 -15.650 1.00 92.25 107 ASP A CA 1
ATOM 844 C C . ASP A 1 107 ? 17.588 -5.901 -15.725 1.00 92.25 107 ASP A C 1
ATOM 846 O O . ASP A 1 107 ? 17.298 -7.096 -15.820 1.00 92.25 107 ASP A O 1
ATOM 850 N N . ALA A 1 108 ? 18.859 -5.501 -15.613 1.00 90.25 108 ALA A N 1
ATOM 851 C CA . ALA A 1 108 ? 19.989 -6.431 -15.580 1.00 90.25 108 ALA A CA 1
ATOM 852 C C . ALA A 1 108 ? 19.940 -7.370 -14.363 1.00 90.25 108 ALA A C 1
ATOM 854 O O . ALA A 1 108 ? 20.200 -8.569 -14.495 1.00 90.25 108 ALA A O 1
ATOM 855 N N . LEU A 1 109 ? 19.558 -6.849 -13.196 1.00 88.19 109 LEU A N 1
ATOM 856 C CA . LEU A 1 109 ? 19.384 -7.631 -11.977 1.00 88.19 109 LEU A CA 1
ATOM 857 C C . LEU A 1 109 ? 18.239 -8.642 -12.118 1.00 88.19 109 LEU A C 1
ATOM 859 O O . LEU A 1 109 ? 18.422 -9.819 -11.815 1.00 88.19 109 LEU A O 1
ATOM 863 N N . ALA A 1 110 ? 17.096 -8.231 -12.669 1.00 86.94 110 ALA A N 1
ATOM 864 C CA . ALA A 1 110 ? 15.983 -9.135 -12.948 1.00 86.94 110 ALA A CA 1
ATOM 865 C C . ALA A 1 110 ? 16.388 -10.261 -13.916 1.00 86.94 110 ALA A C 1
ATOM 867 O O . ALA A 1 110 ? 16.038 -11.420 -13.693 1.00 86.94 110 ALA A O 1
ATOM 868 N N . ILE A 1 111 ? 17.177 -9.956 -14.954 1.00 88.94 111 ILE A N 1
ATOM 869 C CA . ILE A 1 111 ? 17.737 -10.968 -15.865 1.00 88.94 111 ILE A CA 1
ATOM 870 C C . ILE A 1 111 ? 18.682 -11.919 -15.118 1.00 88.94 111 ILE A C 1
ATOM 872 O O . ILE A 1 111 ? 18.634 -13.122 -15.356 1.00 88.94 111 ILE A O 1
ATOM 876 N N . SER A 1 112 ? 19.519 -11.408 -14.215 1.00 86.75 112 SER A N 1
ATOM 877 C CA . SER A 1 112 ? 20.437 -12.226 -13.411 1.00 86.75 112 SER A CA 1
ATOM 878 C C . SER A 1 112 ? 19.690 -13.196 -12.486 1.00 86.75 112 SER A C 1
ATOM 880 O O . SER A 1 112 ? 20.010 -14.380 -12.436 1.00 86.75 112 SER A O 1
ATOM 882 N N . ILE A 1 113 ? 18.651 -12.715 -11.795 1.00 81.88 113 ILE A N 1
ATOM 883 C CA . ILE A 1 113 ? 17.900 -13.504 -10.808 1.00 81.88 113 ILE A CA 1
ATOM 884 C C . ILE A 1 113 ? 16.939 -14.491 -11.492 1.00 81.88 113 ILE A C 1
ATOM 886 O O . ILE A 1 113 ? 16.749 -15.616 -11.026 1.00 81.88 113 ILE A O 1
ATOM 890 N N . PHE A 1 114 ? 16.291 -14.077 -12.584 1.00 82.75 114 PHE A N 1
ATOM 891 C CA . PHE A 1 114 ? 15.164 -14.807 -13.174 1.00 82.75 114 PHE A CA 1
ATOM 892 C C . PHE A 1 114 ? 15.433 -15.367 -14.576 1.00 82.75 114 PHE A C 1
ATOM 894 O O . PHE A 1 114 ? 14.577 -16.075 -15.109 1.00 82.75 114 PHE A O 1
ATOM 901 N N . GLY A 1 115 ? 16.595 -15.094 -15.172 1.00 85.00 115 GLY A N 1
ATOM 902 C CA . GLY A 1 115 ? 16.895 -15.393 -16.576 1.00 85.00 115 GLY A CA 1
ATOM 903 C C . GLY A 1 115 ? 16.919 -16.874 -16.954 1.00 85.00 115 GLY A C 1
ATOM 904 O O . GLY A 1 115 ? 16.769 -17.192 -18.134 1.00 85.00 115 GLY A O 1
ATOM 905 N N . ASP A 1 116 ? 17.060 -17.766 -15.972 1.00 86.38 116 ASP A N 1
ATOM 906 C CA . ASP A 1 116 ? 17.016 -19.221 -16.169 1.00 86.38 116 ASP A CA 1
ATOM 907 C C . ASP A 1 116 ? 15.585 -19.784 -16.194 1.00 86.38 116 ASP A C 1
ATOM 909 O O . ASP A 1 116 ? 15.376 -20.973 -16.452 1.00 86.38 116 ASP A O 1
ATOM 913 N N . ARG A 1 117 ? 14.567 -18.952 -15.930 1.00 84.25 117 ARG A N 1
ATOM 914 C CA . ARG A 1 117 ? 13.169 -19.393 -15.950 1.00 84.25 117 ARG A CA 1
ATOM 915 C C . ARG A 1 117 ? 12.717 -19.719 -17.381 1.00 84.25 117 ARG A C 1
ATOM 917 O O . ARG A 1 117 ? 13.027 -18.982 -18.320 1.00 84.25 117 ARG A O 1
ATOM 924 N N . PRO A 1 118 ? 11.920 -20.786 -17.570 1.00 79.69 118 PRO A N 1
ATOM 925 C CA . PRO A 1 118 ? 11.330 -21.075 -18.871 1.00 79.69 118 PRO A CA 1
ATOM 926 C C . PRO A 1 118 ? 10.424 -19.913 -19.307 1.00 79.69 118 PRO A C 1
ATOM 928 O O . PRO A 1 118 ? 9.647 -19.398 -18.506 1.00 79.69 118 PRO A O 1
ATOM 931 N N . ASN A 1 119 ? 10.507 -19.528 -20.585 1.00 81.00 119 ASN A N 1
ATOM 932 C CA . ASN A 1 119 ? 9.754 -18.418 -21.193 1.00 81.00 119 ASN A CA 1
ATOM 933 C C . ASN A 1 119 ? 10.070 -17.015 -20.634 1.00 81.00 119 ASN A C 1
ATOM 935 O O . ASN A 1 119 ? 9.250 -16.110 -20.769 1.00 81.00 119 ASN A O 1
ATOM 939 N N . PHE A 1 120 ? 11.243 -16.815 -20.027 1.00 85.50 120 PHE A N 1
ATOM 940 C CA . PHE A 1 120 ? 11.687 -15.489 -19.601 1.00 85.50 120 PHE A CA 1
ATOM 941 C C . PHE A 1 120 ? 11.954 -14.565 -20.805 1.00 85.50 120 PHE A C 1
ATOM 943 O O . PHE A 1 120 ? 12.741 -14.899 -21.696 1.00 85.50 120 PHE A O 1
ATOM 950 N N . ASP A 1 121 ? 11.314 -13.393 -20.826 1.00 87.81 121 ASP A N 1
ATOM 951 C CA . ASP A 1 121 ? 11.526 -12.375 -21.858 1.00 87.81 121 ASP A CA 1
ATOM 952 C C . ASP A 1 121 ? 12.701 -11.467 -21.472 1.00 87.81 121 ASP A C 1
ATOM 954 O O . ASP A 1 121 ? 12.589 -10.611 -20.603 1.00 87.81 121 ASP A O 1
ATOM 958 N N . ARG A 1 122 ? 13.845 -11.630 -22.144 1.00 87.50 122 ARG A N 1
ATOM 959 C CA . ARG A 1 122 ? 15.036 -10.799 -21.894 1.00 87.50 122 ARG A CA 1
ATOM 960 C C . ARG A 1 122 ? 14.896 -9.354 -22.371 1.00 87.50 122 ARG A C 1
ATOM 962 O O . ARG A 1 122 ? 15.672 -8.516 -21.926 1.00 87.50 122 ARG A O 1
ATOM 969 N N . LEU A 1 123 ? 13.976 -9.070 -23.295 1.00 88.56 123 LEU A N 1
ATOM 970 C CA . LEU A 1 123 ? 13.708 -7.707 -23.761 1.00 88.56 123 LEU A CA 1
ATOM 971 C C . LEU A 1 123 ? 12.780 -6.969 -22.795 1.00 88.56 123 LEU A C 1
ATOM 973 O O . LEU A 1 123 ? 12.889 -5.754 -22.664 1.00 88.56 123 LEU A O 1
ATOM 977 N N . ASN A 1 124 ? 11.905 -7.707 -22.112 1.00 90.44 124 ASN A N 1
ATOM 978 C CA . ASN A 1 124 ? 10.963 -7.188 -21.128 1.00 90.44 124 ASN A CA 1
ATOM 979 C C . ASN A 1 124 ? 11.065 -8.007 -19.829 1.00 90.44 124 ASN A C 1
ATOM 981 O O . ASN A 1 124 ? 10.180 -8.815 -19.529 1.00 90.44 124 ASN A O 1
ATOM 985 N N . PRO A 1 125 ? 12.161 -7.842 -19.068 1.00 88.31 125 PRO A N 1
ATOM 986 C CA . PRO A 1 125 ? 12.522 -8.752 -17.979 1.00 88.31 125 PRO A CA 1
ATOM 987 C C . PRO A 1 125 ? 11.601 -8.651 -16.763 1.00 88.31 125 PRO A C 1
ATOM 989 O O . PRO A 1 125 ? 11.673 -9.480 -15.852 1.00 88.31 125 PRO A O 1
ATOM 992 N N . ILE A 1 126 ? 10.737 -7.638 -16.729 1.00 90.19 126 ILE A N 1
ATOM 993 C CA . ILE A 1 126 ? 9.892 -7.341 -15.591 1.00 90.19 126 ILE A CA 1
ATOM 994 C C . ILE A 1 126 ? 8.493 -7.897 -15.820 1.00 90.19 126 ILE A C 1
ATOM 996 O O . ILE A 1 126 ? 7.754 -7.410 -16.668 1.00 90.19 126 ILE A O 1
ATOM 1000 N N . VAL A 1 127 ? 8.089 -8.868 -15.004 1.00 89.69 127 VAL A N 1
ATOM 1001 C CA . VAL A 1 127 ? 6.687 -9.299 -14.938 1.00 89.69 127 VAL A CA 1
ATOM 1002 C C . VAL A 1 127 ? 5.942 -8.375 -13.978 1.00 89.69 127 VAL A C 1
ATOM 1004 O O . VAL A 1 127 ? 6.322 -8.263 -12.810 1.00 89.69 127 VAL A O 1
ATOM 1007 N N . HIS A 1 128 ? 4.911 -7.702 -14.480 1.00 91.88 128 HIS A N 1
ATOM 1008 C CA . HIS A 1 128 ? 4.075 -6.770 -13.731 1.00 91.88 128 HIS A CA 1
ATOM 1009 C C . HIS A 1 128 ? 2.610 -7.241 -13.743 1.00 91.88 128 HIS A C 1
ATOM 1011 O O . HIS A 1 128 ? 2.048 -7.438 -14.827 1.00 91.88 128 HIS A O 1
ATOM 1017 N N . PRO A 1 129 ? 1.985 -7.463 -12.575 1.00 90.44 129 PRO A N 1
ATOM 1018 C CA . PRO A 1 129 ? 0.571 -7.794 -12.492 1.00 90.44 129 PRO A CA 1
ATOM 1019 C C . PRO A 1 129 ? -0.279 -6.520 -12.613 1.00 90.44 129 PRO A C 1
ATOM 1021 O O . PRO A 1 129 ? -0.127 -5.590 -11.827 1.00 90.44 129 PRO A O 1
ATOM 1024 N N . LEU A 1 130 ? -1.183 -6.487 -13.592 1.00 88.56 130 LEU A N 1
ATOM 1025 C CA . LEU A 1 130 ? -2.016 -5.323 -13.875 1.00 88.56 130 LEU A CA 1
ATOM 1026 C C . LEU A 1 130 ? -3.120 -5.156 -12.830 1.00 88.56 130 LEU A C 1
ATOM 1028 O O . LEU A 1 130 ? -3.888 -6.081 -12.551 1.00 88.56 130 LEU A O 1
ATOM 1032 N N . ALA A 1 131 ? -3.249 -3.937 -12.322 1.00 84.94 131 ALA A N 1
ATOM 1033 C CA . ALA A 1 131 ? -4.453 -3.465 -11.664 1.00 84.94 131 ALA A CA 1
ATOM 1034 C C . ALA A 1 131 ? -5.598 -3.305 -12.682 1.00 84.94 131 ALA A C 1
ATOM 1036 O O . ALA A 1 131 ? -5.384 -3.073 -13.874 1.00 84.94 131 ALA A O 1
ATOM 1037 N N . GLU A 1 132 ? -6.841 -3.377 -12.203 1.00 80.81 132 GLU A N 1
ATOM 1038 C CA . GLU A 1 132 ? -8.043 -3.305 -13.049 1.00 80.81 132 GLU A CA 1
ATOM 1039 C C . GLU A 1 132 ? -8.086 -2.032 -13.916 1.00 80.81 132 GLU A C 1
ATOM 1041 O O . GLU A 1 132 ? -8.495 -2.060 -15.077 1.00 80.81 132 GLU A O 1
ATOM 1046 N N . ASP A 1 133 ? -7.607 -0.902 -13.392 1.00 80.62 133 ASP A N 1
ATOM 1047 C CA . ASP A 1 133 ? -7.558 0.362 -14.124 1.00 80.62 133 ASP A CA 1
ATOM 1048 C C . ASP A 1 133 ? -6.350 0.490 -15.070 1.00 80.62 133 ASP A C 1
ATOM 1050 O O . ASP A 1 133 ? -6.318 1.408 -15.900 1.00 80.62 133 ASP A O 1
ATOM 1054 N N . GLU A 1 134 ? -5.382 -0.425 -14.987 1.00 86.75 134 GLU A N 1
ATOM 1055 C CA . GLU A 1 134 ? -4.240 -0.531 -15.899 1.00 86.75 134 GLU A CA 1
ATOM 1056 C C . GLU A 1 134 ? -4.546 -1.418 -17.112 1.00 86.75 134 GLU A C 1
ATOM 1058 O O . GLU A 1 134 ? -3.988 -1.185 -18.185 1.00 86.75 134 GLU A O 1
ATOM 1063 N N . GLU A 1 135 ? -5.478 -2.369 -16.993 1.00 87.81 135 GLU A N 1
ATOM 1064 C CA . GLU A 1 135 ? -5.864 -3.295 -18.071 1.00 87.81 135 GLU A CA 1
ATOM 1065 C C . GLU A 1 135 ? -6.237 -2.589 -19.380 1.00 87.81 135 GLU A C 1
ATOM 1067 O O . GLU A 1 135 ? -5.923 -3.065 -20.472 1.00 87.81 135 GLU A O 1
ATOM 1072 N N . ARG A 1 136 ? -6.835 -1.395 -19.292 1.00 85.75 136 ARG A N 1
ATOM 1073 C CA . ARG A 1 136 ? -7.178 -0.570 -20.465 1.00 85.75 136 ARG A CA 1
ATOM 1074 C C . ARG A 1 136 ? -5.968 -0.186 -21.327 1.00 85.75 136 ARG A C 1
ATOM 1076 O O . ARG A 1 136 ? -6.150 0.199 -22.480 1.00 85.75 136 ARG A O 1
ATOM 1083 N N . PHE A 1 137 ? -4.756 -0.230 -20.773 1.00 86.25 137 PHE A N 1
ATOM 1084 C CA . PHE A 1 137 ? -3.519 0.068 -21.491 1.00 86.25 137 PHE A CA 1
ATOM 1085 C C . PHE A 1 137 ? -2.944 -1.159 -22.217 1.00 86.25 137 PHE A C 1
ATOM 1087 O O . PHE A 1 137 ? -2.114 -0.977 -23.105 1.00 86.25 137 PHE A O 1
ATOM 1094 N N . TYR A 1 138 ? -3.423 -2.369 -21.899 1.00 89.94 138 TYR A N 1
ATOM 1095 C CA . TYR A 1 138 ? -2.930 -3.651 -22.423 1.00 89.94 138 TYR A CA 1
ATOM 1096 C C . TYR A 1 138 ? -4.077 -4.549 -22.930 1.00 89.94 138 TYR A C 1
ATOM 1098 O O . TYR A 1 138 ? -4.247 -5.684 -22.479 1.00 89.94 138 TYR A O 1
ATOM 1106 N N . PRO A 1 139 ? -4.917 -4.063 -23.867 1.00 89.19 139 PRO A N 1
ATOM 1107 C CA . PRO A 1 139 ? -6.133 -4.772 -24.265 1.00 89.19 139 PRO A CA 1
ATOM 1108 C C . PRO A 1 139 ? -5.855 -6.143 -24.897 1.00 89.19 139 PRO A C 1
ATOM 1110 O O . PRO A 1 139 ? -6.660 -7.056 -24.739 1.00 89.19 139 PRO A O 1
ATOM 1113 N N . LYS A 1 140 ? -4.719 -6.308 -25.587 1.00 89.31 140 LYS A N 1
ATOM 1114 C CA . LYS A 1 140 ? -4.359 -7.566 -26.260 1.00 89.31 140 LYS A CA 1
ATOM 1115 C C . LYS A 1 140 ? -3.958 -8.645 -25.260 1.00 89.31 140 LYS A C 1
ATOM 1117 O O . LYS A 1 140 ? -4.359 -9.798 -25.394 1.00 89.31 140 LYS A O 1
ATOM 1122 N N . GLU A 1 141 ? -3.165 -8.274 -24.262 1.00 88.62 141 GLU A N 1
ATOM 1123 C CA . GLU A 1 141 ? -2.682 -9.159 -23.208 1.00 88.62 141 GLU A CA 1
ATOM 1124 C C . GLU A 1 141 ? -3.847 -9.609 -22.323 1.00 88.62 141 GLU A C 1
ATOM 1126 O O . GLU A 1 141 ? -3.970 -10.801 -22.033 1.00 88.62 141 GLU A O 1
ATOM 1131 N N . VAL A 1 142 ? -4.740 -8.673 -21.983 1.00 87.00 142 VAL A N 1
ATOM 1132 C CA . VAL A 1 142 ? -5.979 -8.933 -21.238 1.00 87.00 142 VAL A CA 1
ATOM 1133 C C . VAL A 1 142 ? -6.898 -9.875 -22.015 1.00 87.00 142 VAL A C 1
ATOM 1135 O O . VAL A 1 142 ? -7.364 -10.868 -21.458 1.00 87.00 142 VAL A O 1
ATOM 1138 N N . GLU A 1 143 ? -7.146 -9.609 -23.302 1.00 87.25 143 GLU A N 1
ATOM 1139 C CA . GLU A 1 143 ? -7.988 -10.466 -24.142 1.00 87.25 143 GLU A CA 1
ATOM 1140 C C . GLU A 1 143 ? -7.407 -11.879 -24.260 1.00 87.25 143 GLU A C 1
ATOM 1142 O O . GLU A 1 143 ? -8.121 -12.858 -24.039 1.00 87.25 143 GLU A O 1
ATOM 1147 N N . SER A 1 144 ? -6.105 -11.989 -24.533 1.00 85.69 144 SER A N 1
ATOM 1148 C CA . SER A 1 144 ? -5.408 -13.270 -24.639 1.00 85.69 144 SER A CA 1
ATOM 1149 C C . SER A 1 144 ? -5.542 -14.081 -23.347 1.00 85.69 144 SER A C 1
ATOM 1151 O O . SER A 1 144 ? -6.082 -15.187 -23.374 1.00 85.69 144 SER A O 1
ATOM 1153 N N . GLN A 1 145 ? -5.157 -13.522 -22.197 1.00 85.44 145 GLN A N 1
ATOM 1154 C CA . GLN A 1 145 ? -5.143 -14.249 -20.922 1.00 85.44 145 GLN A CA 1
ATOM 1155 C C . GLN A 1 145 ? -6.550 -14.617 -20.437 1.00 85.44 145 GLN A C 1
ATOM 1157 O O . GLN A 1 145 ? -6.788 -15.765 -20.061 1.00 85.44 145 GLN A O 1
ATOM 1162 N N . ARG A 1 146 ? -7.522 -13.704 -20.553 1.00 81.94 146 ARG A N 1
ATOM 1163 C CA . ARG A 1 146 ? -8.916 -13.978 -20.163 1.00 81.94 146 ARG A CA 1
ATOM 1164 C C . ARG A 1 146 ? -9.637 -14.923 -21.125 1.00 81.94 146 ARG A C 1
ATOM 1166 O O . ARG A 1 146 ? -10.579 -15.610 -20.727 1.00 81.94 146 ARG A O 1
ATOM 1173 N N . SER A 1 147 ? -9.226 -14.991 -22.396 1.00 75.88 147 SER A N 1
ATOM 1174 C CA . SER A 1 147 ? -9.781 -15.968 -23.343 1.00 75.88 147 SER A CA 1
ATOM 1175 C C . SER A 1 147 ? -9.436 -17.407 -22.944 1.00 75.88 147 SER A C 1
ATOM 1177 O O . SER A 1 147 ? -10.301 -18.282 -23.020 1.00 75.88 147 SER A O 1
ATOM 1179 N N . TYR A 1 148 ? -8.225 -17.635 -22.421 1.00 62.94 148 TYR A N 1
ATOM 1180 C CA . TYR A 1 148 ? -7.821 -18.929 -21.872 1.00 62.94 148 TYR A CA 1
ATOM 1181 C C . TYR A 1 148 ? -8.600 -19.282 -20.597 1.00 62.94 148 TYR A C 1
ATOM 1183 O O . TYR A 1 148 ? -9.008 -20.428 -20.436 1.00 62.94 148 TYR A O 1
ATOM 1191 N N . GLU A 1 149 ? -8.897 -18.319 -19.720 1.00 65.50 149 GLU A N 1
ATOM 1192 C CA . GLU A 1 149 ? -9.673 -18.569 -18.491 1.00 65.50 149 GLU A CA 1
ATOM 1193 C C . GLU A 1 149 ? -11.097 -19.068 -18.765 1.00 65.50 149 GLU A C 1
ATOM 1195 O O . GLU A 1 149 ? -11.589 -19.960 -18.066 1.00 65.50 149 GLU A O 1
ATOM 1200 N N . LYS A 1 150 ? -11.748 -18.557 -19.820 1.00 61.50 150 LYS A N 1
ATOM 1201 C CA . LYS A 1 150 ? -13.080 -19.027 -20.242 1.00 61.50 150 LYS A CA 1
ATOM 1202 C C . LYS A 1 150 ? -13.085 -20.506 -20.641 1.00 61.50 150 LYS A C 1
ATOM 1204 O O . LYS A 1 150 ? -14.111 -21.162 -20.481 1.00 61.50 150 LYS A O 1
ATOM 1209 N N . LEU A 1 151 ? -11.963 -21.035 -21.137 1.00 61.25 151 LEU A N 1
ATOM 1210 C CA . LEU A 1 151 ? -11.832 -22.438 -21.552 1.00 61.25 151 LEU A CA 1
ATOM 1211 C C . LEU A 1 151 ? -11.623 -23.396 -20.369 1.00 61.25 151 LEU A C 1
ATOM 1213 O O . LEU A 1 151 ? -11.994 -24.563 -20.469 1.00 61.25 151 LEU A O 1
ATOM 1217 N N . PHE A 1 152 ? -11.070 -22.914 -19.250 1.00 62.53 152 PHE A N 1
ATOM 1218 C CA . PHE A 1 152 ? -10.692 -23.741 -18.093 1.00 62.53 152 PHE A CA 1
ATOM 1219 C C . PHE A 1 152 ? -11.478 -23.420 -16.807 1.00 62.53 152 PHE A C 1
ATOM 1221 O O . PHE A 1 152 ? -11.110 -23.869 -15.723 1.00 62.53 152 PHE A O 1
ATOM 1228 N N . GLY A 1 153 ? -12.589 -22.686 -16.933 1.00 57.19 153 GLY A N 1
ATOM 1229 C CA . GLY A 1 153 ? -13.571 -22.459 -15.872 1.00 57.19 153 GLY A CA 1
ATOM 1230 C C . GLY A 1 153 ? -13.219 -21.303 -14.939 1.00 57.19 153 GLY A C 1
ATOM 1231 O O . GLY A 1 153 ? -12.720 -21.550 -13.852 1.00 57.19 153 GLY A O 1
ATOM 1232 N N . ASN A 1 154 ? -13.498 -20.062 -15.365 1.00 54.75 154 ASN A N 1
ATOM 1233 C CA . ASN A 1 154 ? -13.573 -18.822 -14.565 1.00 54.75 154 ASN A CA 1
ATOM 1234 C C . ASN A 1 154 ? -12.684 -18.774 -13.309 1.00 54.75 154 ASN A C 1
ATOM 1236 O O . ASN A 1 154 ? -13.159 -18.527 -12.200 1.00 54.75 154 ASN A O 1
ATOM 1240 N N . HIS A 1 155 ? -11.383 -18.970 -13.484 1.00 56.06 155 HIS A N 1
ATOM 1241 C CA . HIS A 1 155 ? -10.424 -18.540 -12.480 1.00 56.06 155 HIS A CA 1
ATOM 1242 C C . HIS A 1 155 ? -10.141 -17.077 -12.803 1.00 56.06 155 HIS A C 1
ATOM 1244 O O . HIS A 1 155 ? -9.565 -16.819 -13.848 1.00 56.06 155 HIS A O 1
ATOM 1250 N N . TYR A 1 156 ? -10.579 -16.138 -11.964 1.00 58.94 156 TYR A N 1
ATOM 1251 C CA . TYR A 1 156 ? -10.157 -14.736 -12.055 1.00 58.94 156 TYR A CA 1
ATOM 1252 C C . TYR A 1 156 ? -8.663 -14.690 -11.695 1.00 58.94 156 TYR A C 1
ATOM 1254 O O . TYR A 1 156 ? -8.319 -14.518 -10.523 1.00 58.94 156 TYR A O 1
ATOM 1262 N N . ARG A 1 157 ? -7.759 -14.956 -12.647 1.00 67.69 157 ARG A N 1
ATOM 1263 C CA . ARG A 1 157 ? -6.332 -14.729 -12.417 1.00 67.69 157 ARG A CA 1
ATOM 1264 C C . ARG A 1 157 ? -6.009 -13.289 -12.775 1.00 67.69 157 ARG A C 1
ATOM 1266 O O . ARG A 1 157 ? -6.598 -12.677 -13.661 1.00 67.69 157 ARG A O 1
ATOM 1273 N N . MET A 1 158 ? -5.061 -12.740 -12.030 1.00 79.94 158 MET A N 1
ATOM 1274 C CA . MET A 1 158 ? -4.512 -11.425 -12.317 1.00 79.94 158 MET A CA 1
ATOM 1275 C C . MET A 1 158 ? -3.809 -11.466 -13.678 1.00 79.94 158 MET A C 1
ATOM 1277 O O . MET A 1 158 ? -3.000 -12.364 -13.923 1.00 79.94 158 MET A O 1
ATOM 1281 N N . VAL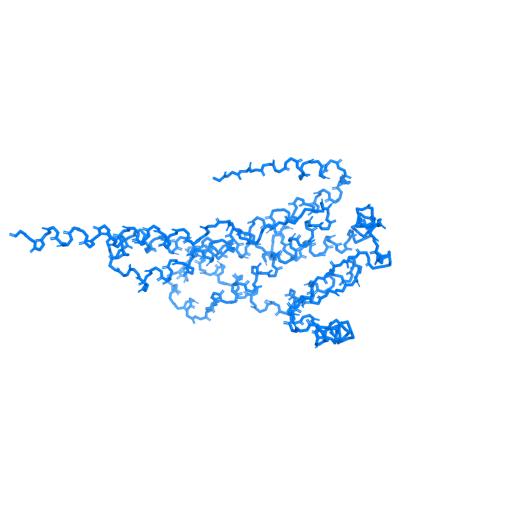 A 1 159 ? -4.119 -10.509 -14.555 1.00 87.19 159 VAL A N 1
ATOM 1282 C CA . VAL A 1 159 ? -3.456 -10.383 -15.858 1.00 87.19 159 VAL A CA 1
ATOM 1283 C C . VAL A 1 159 ? -2.050 -9.843 -15.630 1.00 87.19 159 VAL A C 1
ATOM 1285 O O . VAL A 1 159 ? -1.879 -8.840 -14.945 1.00 87.19 159 VAL A O 1
ATOM 1288 N N . THR A 1 160 ? -1.037 -10.477 -16.214 1.00 90.56 160 THR A N 1
ATOM 1289 C CA . THR A 1 160 ? 0.360 -10.028 -16.095 1.00 90.56 160 THR A CA 1
ATOM 1290 C C . THR A 1 160 ? 0.925 -9.583 -17.434 1.00 90.56 160 THR A C 1
ATOM 1292 O O . THR A 1 160 ? 0.608 -10.184 -18.460 1.00 90.56 160 THR A O 1
ATOM 1295 N N . VAL A 1 161 ? 1.812 -8.593 -17.435 1.00 91.62 161 VAL A N 1
ATOM 1296 C CA . VAL A 1 161 ? 2.543 -8.150 -18.631 1.00 91.62 161 VAL A CA 1
ATOM 1297 C C . VAL A 1 161 ? 4.046 -8.221 -18.407 1.00 91.62 161 VAL A C 1
ATOM 1299 O O . VAL A 1 161 ? 4.523 -7.973 -17.301 1.00 91.62 161 VAL A O 1
ATOM 1302 N N . CYS A 1 162 ? 4.787 -8.554 -19.462 1.00 91.69 162 CYS A N 1
ATOM 1303 C CA . CYS A 1 162 ? 6.235 -8.390 -19.489 1.00 91.69 162 CYS A CA 1
ATOM 1304 C C . CYS A 1 162 ? 6.541 -6.964 -19.955 1.00 91.69 162 CYS A C 1
ATOM 1306 O O . CYS A 1 162 ? 6.087 -6.551 -21.023 1.00 91.69 162 CYS A O 1
ATOM 1308 N N . ILE A 1 163 ? 7.291 -6.210 -19.158 1.00 94.06 163 ILE A N 1
ATOM 1309 C CA . ILE A 1 163 ? 7.636 -4.808 -19.404 1.00 94.06 163 ILE A CA 1
ATOM 1310 C C . ILE A 1 163 ? 9.113 -4.541 -19.062 1.00 94.06 163 ILE A C 1
ATOM 1312 O O . ILE A 1 163 ? 9.790 -5.385 -18.475 1.00 94.06 163 ILE A O 1
ATOM 1316 N N . THR A 1 164 ? 9.638 -3.379 -19.445 1.00 95.44 164 THR A N 1
ATOM 1317 C CA . THR A 1 164 ? 10.926 -2.864 -18.949 1.00 95.44 164 THR A CA 1
ATOM 1318 C C . THR A 1 164 ? 10.730 -2.091 -17.644 1.00 95.44 164 THR A C 1
ATOM 1320 O O . THR A 1 164 ? 9.651 -1.539 -17.397 1.00 95.44 164 THR A O 1
ATOM 1323 N N . THR A 1 165 ? 11.772 -1.962 -16.821 1.00 95.00 165 THR A N 1
ATOM 1324 C CA . THR A 1 165 ? 11.704 -1.112 -15.619 1.00 95.00 165 THR A CA 1
ATOM 1325 C C . THR A 1 165 ? 11.411 0.348 -15.979 1.00 95.00 165 THR A C 1
ATOM 1327 O O . THR A 1 165 ? 10.659 1.033 -15.279 1.00 95.00 165 THR A O 1
ATOM 1330 N N . HIS A 1 166 ? 11.937 0.830 -17.109 1.00 95.62 166 HIS A N 1
ATOM 1331 C CA . HIS A 1 166 ? 11.646 2.176 -17.599 1.00 95.62 166 HIS A CA 1
ATOM 1332 C C . HIS A 1 166 ? 10.144 2.381 -17.851 1.00 95.62 166 HIS A C 1
ATOM 1334 O O . HIS A 1 166 ? 9.561 3.361 -17.376 1.00 95.62 166 HIS A O 1
ATOM 1340 N N . ASP A 1 167 ? 9.488 1.467 -18.563 1.00 95.56 167 ASP A N 1
ATOM 1341 C CA . ASP A 1 167 ? 8.069 1.619 -18.889 1.00 95.56 167 ASP A CA 1
ATOM 1342 C C . ASP A 1 167 ? 7.161 1.367 -17.681 1.00 95.56 167 ASP A C 1
ATOM 1344 O O . ASP A 1 167 ? 6.150 2.062 -17.530 1.00 95.56 167 ASP A O 1
ATOM 1348 N N . LEU A 1 168 ? 7.572 0.490 -16.760 1.00 95.19 168 LEU A N 1
ATOM 1349 C CA . LEU A 1 168 ? 6.924 0.332 -15.459 1.00 95.19 168 LEU A CA 1
ATOM 1350 C C . LEU A 1 168 ? 6.962 1.636 -14.647 1.00 95.19 168 LEU A C 1
ATOM 1352 O O . LEU A 1 168 ? 5.927 2.087 -14.156 1.00 95.19 168 LEU A O 1
ATOM 1356 N N . SER A 1 169 ? 8.112 2.317 -14.585 1.00 96.25 169 SER A N 1
ATOM 1357 C CA . SER A 1 169 ? 8.215 3.616 -13.899 1.00 96.25 169 SER A CA 1
ATOM 1358 C C . SER A 1 169 ? 7.266 4.665 -14.501 1.00 96.25 169 SER A C 1
ATOM 1360 O O . SER A 1 169 ? 6.636 5.448 -13.783 1.00 96.25 169 SER A O 1
ATOM 1362 N N . ASN A 1 170 ? 7.075 4.646 -15.827 1.00 95.56 170 ASN A N 1
ATOM 1363 C CA . ASN A 1 170 ? 6.131 5.531 -16.506 1.00 95.56 170 ASN A CA 1
ATOM 1364 C C . ASN A 1 170 ? 4.670 5.165 -16.197 1.00 95.56 170 ASN A C 1
ATOM 1366 O O . ASN A 1 170 ? 3.832 6.066 -16.088 1.00 95.56 170 ASN A O 1
ATOM 1370 N N . LEU A 1 171 ? 4.351 3.876 -16.047 1.00 94.62 171 LEU A N 1
ATOM 1371 C CA . LEU A 1 171 ? 3.031 3.407 -15.621 1.00 94.62 171 LEU A CA 1
ATOM 1372 C C . LEU A 1 171 ? 2.720 3.869 -14.191 1.00 94.62 171 LEU A C 1
ATOM 1374 O O . LEU A 1 171 ? 1.694 4.518 -13.969 1.00 94.62 171 LEU A O 1
ATOM 1378 N N . TRP A 1 172 ? 3.646 3.668 -13.251 1.00 95.44 172 TRP A N 1
ATOM 1379 C CA . TRP A 1 172 ? 3.515 4.162 -11.878 1.00 95.44 172 TRP A CA 1
ATOM 1380 C C . TRP A 1 172 ? 3.368 5.682 -11.818 1.00 95.44 172 TRP A C 1
ATOM 1382 O O . TRP A 1 172 ? 2.510 6.198 -11.100 1.00 95.44 172 TRP A O 1
ATOM 1392 N N . LYS A 1 173 ? 4.114 6.427 -12.640 1.00 95.50 173 LYS A N 1
ATOM 1393 C CA . LYS A 1 173 ? 3.959 7.884 -12.756 1.00 95.50 173 LYS A CA 1
ATOM 1394 C C . LYS A 1 173 ? 2.563 8.286 -13.243 1.00 95.50 173 LYS A C 1
ATOM 1396 O O . LYS A 1 173 ? 1.993 9.256 -12.739 1.00 95.50 173 LYS A O 1
ATOM 1401 N N . LYS A 1 174 ? 1.982 7.558 -14.206 1.00 93.25 174 LYS A N 1
ATOM 1402 C CA . LYS A 1 174 ? 0.596 7.783 -14.661 1.00 93.25 174 LYS A CA 1
ATOM 1403 C C . LYS A 1 174 ? -0.407 7.516 -13.537 1.00 93.25 174 LYS A C 1
ATOM 1405 O O . LYS A 1 174 ? -1.302 8.341 -13.342 1.00 93.25 174 LYS A O 1
ATOM 1410 N N . ARG A 1 175 ? -0.231 6.436 -12.768 1.00 92.88 175 ARG A N 1
ATOM 1411 C CA . ARG A 1 175 ? -1.070 6.133 -11.597 1.00 92.88 175 ARG A CA 1
ATOM 1412 C C . ARG A 1 175 ? -0.975 7.211 -10.529 1.00 92.88 175 ARG A C 1
ATOM 1414 O O . ARG A 1 175 ? -2.006 7.767 -10.157 1.00 92.88 175 ARG A O 1
ATOM 1421 N N . LEU A 1 176 ? 0.230 7.627 -10.145 1.00 94.44 176 LEU A N 1
ATOM 1422 C CA . LEU A 1 176 ? 0.414 8.733 -9.204 1.00 94.44 176 LEU A CA 1
ATOM 1423 C C . LEU A 1 176 ? -0.295 10.013 -9.681 1.00 94.44 176 LEU A C 1
ATOM 1425 O O . LEU A 1 176 ? -0.965 10.688 -8.903 1.00 94.44 176 LEU A O 1
ATOM 1429 N N . ASN A 1 177 ? -0.211 10.333 -10.976 1.00 93.25 177 ASN A N 1
ATOM 1430 C CA . ASN A 1 177 ? -0.907 11.492 -11.538 1.00 93.25 177 ASN A CA 1
ATOM 1431 C C . ASN A 1 177 ? -2.438 11.364 -11.482 1.00 93.25 177 ASN A C 1
ATOM 1433 O O . ASN A 1 177 ? -3.110 12.369 -11.243 1.00 93.25 177 ASN A O 1
ATOM 1437 N N . SER A 1 178 ? -3.004 10.165 -11.658 1.00 91.75 178 SER A N 1
ATOM 1438 C CA . SER A 1 178 ? -4.449 9.951 -11.461 1.00 91.75 178 SER A CA 1
ATOM 1439 C C . SER A 1 178 ? -4.891 10.137 -10.005 1.00 91.75 178 SER A C 1
ATOM 1441 O O . SER A 1 178 ? -6.023 10.548 -9.759 1.00 91.75 178 SER A O 1
ATOM 1443 N N . LEU A 1 179 ? -3.980 9.937 -9.047 1.00 92.94 179 LEU A N 1
ATOM 1444 C CA . LEU A 1 179 ? -4.216 10.133 -7.615 1.00 92.94 179 LEU A CA 1
ATOM 1445 C C . LEU A 1 179 ? -3.942 11.571 -7.143 1.00 92.94 179 LEU A C 1
ATOM 1447 O O . LEU A 1 179 ? -4.158 11.872 -5.971 1.00 92.94 179 LEU A O 1
ATOM 1451 N N . ARG A 1 180 ? -3.537 12.490 -8.036 1.00 91.69 180 ARG A N 1
ATOM 1452 C CA . ARG A 1 180 ? -3.116 13.861 -7.682 1.00 91.69 180 ARG A CA 1
ATOM 1453 C C . ARG A 1 180 ? -4.125 14.602 -6.803 1.00 91.69 180 ARG A C 1
ATOM 1455 O O . ARG A 1 180 ? -3.742 15.247 -5.835 1.00 91.69 180 ARG A O 1
ATOM 1462 N N . LYS A 1 181 ? -5.420 14.491 -7.118 1.00 91.44 181 LYS A N 1
ATOM 1463 C CA . LYS A 1 181 ? -6.475 15.147 -6.330 1.00 91.44 181 LYS A CA 1
ATOM 1464 C C . LYS A 1 181 ? -6.482 14.648 -4.880 1.00 91.44 181 LYS A C 1
ATOM 1466 O O . LYS A 1 181 ? -6.616 15.455 -3.968 1.00 91.44 181 LYS A O 1
ATOM 1471 N N . LEU A 1 182 ? -6.310 13.341 -4.676 1.00 92.38 182 LEU A N 1
ATOM 1472 C CA . LEU A 1 182 ? -6.275 12.736 -3.346 1.00 92.38 182 LEU A CA 1
ATOM 1473 C C . LEU A 1 182 ? -5.000 13.130 -2.596 1.00 92.38 182 LEU A C 1
ATOM 1475 O O . LEU A 1 182 ? -5.079 13.486 -1.426 1.00 92.38 182 LEU A O 1
ATOM 1479 N N . THR A 1 183 ? -3.845 13.153 -3.268 1.00 92.00 183 THR A N 1
ATOM 1480 C CA . THR A 1 183 ? -2.587 13.597 -2.642 1.00 92.00 183 THR A CA 1
ATOM 1481 C C . THR A 1 183 ? -2.616 15.080 -2.261 1.00 92.00 183 THR A C 1
ATOM 1483 O O . THR A 1 183 ? -2.089 15.451 -1.215 1.00 92.00 183 THR A O 1
ATOM 1486 N N . ASP A 1 184 ? -3.259 15.932 -3.071 1.00 88.31 184 ASP A N 1
ATOM 1487 C CA . ASP A 1 184 ? -3.434 17.356 -2.760 1.00 88.31 184 ASP A CA 1
ATOM 1488 C C . ASP A 1 184 ? -4.344 17.541 -1.535 1.00 88.31 184 ASP A C 1
ATOM 1490 O O . ASP A 1 184 ? -3.986 18.267 -0.608 1.00 88.31 184 ASP A O 1
ATOM 1494 N N . MET A 1 185 ? -5.472 16.820 -1.480 1.00 87.38 185 MET A N 1
ATOM 1495 C CA . MET A 1 185 ? -6.370 16.819 -0.316 1.00 87.38 185 MET A CA 1
ATOM 1496 C C . MET A 1 185 ? -5.668 16.320 0.951 1.00 87.38 185 MET A C 1
ATOM 1498 O O . MET A 1 185 ? -5.802 16.938 2.005 1.00 87.38 185 MET A O 1
ATOM 1502 N N . LEU A 1 186 ? -4.878 15.248 0.844 1.00 88.94 186 LEU A N 1
ATOM 1503 C CA . LEU A 1 186 ? -4.120 14.671 1.955 1.00 88.94 186 LEU A CA 1
ATOM 1504 C C . LEU A 1 186 ? -3.124 15.686 2.522 1.00 88.94 186 LEU A C 1
ATOM 1506 O O . LEU A 1 186 ? -3.038 15.882 3.734 1.00 88.94 186 LEU A O 1
ATOM 1510 N N . ARG A 1 187 ? -2.406 16.390 1.643 1.00 84.00 187 ARG A N 1
ATOM 1511 C CA . ARG A 1 187 ? -1.468 17.444 2.036 1.00 84.00 187 ARG A CA 1
ATOM 1512 C C . ARG A 1 187 ? -2.179 18.618 2.707 1.00 84.00 187 ARG A C 1
ATOM 1514 O O . ARG A 1 187 ? -1.698 19.122 3.722 1.00 84.00 187 ARG A O 1
ATOM 1521 N N . ASP A 1 188 ? -3.296 19.064 2.142 1.00 80.69 188 ASP A N 1
ATOM 1522 C CA . ASP A 1 188 ? -4.053 20.196 2.671 1.00 80.69 188 ASP A CA 1
ATOM 1523 C C . ASP A 1 188 ? -4.636 19.875 4.051 1.00 80.69 188 ASP A C 1
ATOM 1525 O O . ASP A 1 188 ? -4.525 20.692 4.965 1.00 80.69 188 ASP A O 1
ATOM 1529 N N . GLN A 1 189 ? -5.185 18.672 4.230 1.00 78.25 189 GLN A N 1
ATOM 1530 C CA . GLN A 1 189 ? -5.699 18.210 5.515 1.00 78.25 189 GLN A CA 1
ATOM 1531 C C . GLN A 1 189 ? -4.566 18.013 6.534 1.00 78.25 189 GLN A C 1
ATOM 1533 O O . GLN A 1 189 ? -4.691 18.491 7.657 1.00 78.25 189 GLN A O 1
ATOM 1538 N N . ARG A 1 190 ? -3.410 17.446 6.152 1.00 80.06 190 ARG A N 1
ATOM 1539 C CA . ARG A 1 190 ? -2.227 17.386 7.033 1.00 80.06 190 ARG A CA 1
ATOM 1540 C C . ARG A 1 190 ? -1.837 18.764 7.556 1.00 80.06 190 ARG A C 1
ATOM 1542 O O . ARG A 1 190 ? -1.678 18.941 8.759 1.00 80.06 190 ARG A O 1
ATOM 1549 N N . ASN A 1 191 ? -1.683 19.733 6.656 1.00 76.31 191 ASN A N 1
ATOM 1550 C CA . ASN A 1 191 ? -1.203 21.063 7.020 1.00 76.31 191 ASN A CA 1
ATOM 1551 C C . ASN A 1 191 ? -2.204 21.821 7.907 1.00 76.31 191 ASN A C 1
ATOM 1553 O O . ASN A 1 191 ? -1.773 22.556 8.785 1.00 76.31 191 ASN A O 1
ATOM 1557 N N . LYS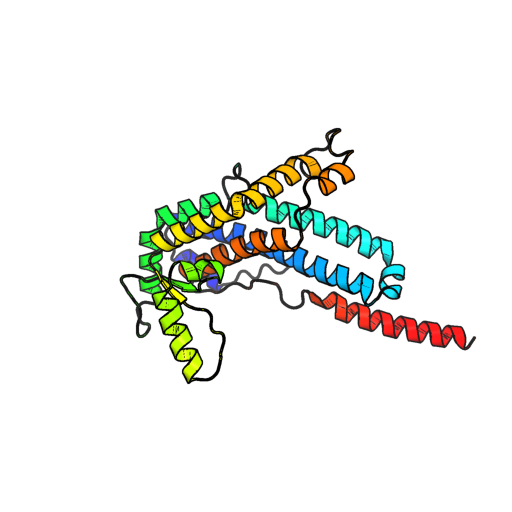 A 1 192 ? -3.513 21.640 7.687 1.00 69.88 192 LYS A N 1
ATOM 1558 C CA . LYS A 1 192 ? -4.575 22.376 8.398 1.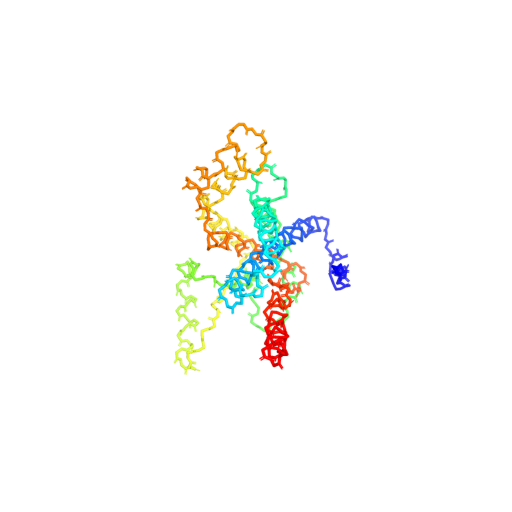00 69.88 192 LYS A CA 1
ATOM 1559 C C . LYS A 1 192 ? -5.073 21.707 9.676 1.00 69.88 192 LYS A C 1
ATOM 1561 O O . LYS A 1 192 ? -5.623 22.386 10.530 1.00 69.88 192 LYS A O 1
ATOM 1566 N N . VAL A 1 193 ? -4.960 20.384 9.773 1.00 65.06 193 VAL A N 1
ATOM 1567 C CA . VAL A 1 193 ? -5.570 19.601 10.860 1.00 65.06 193 VAL A CA 1
ATOM 1568 C C . VAL A 1 193 ? -4.515 19.022 11.797 1.00 65.06 193 VAL A C 1
ATOM 1570 O O . VAL A 1 193 ? -4.725 19.004 13.003 1.00 65.06 193 VAL A O 1
ATOM 1573 N N . PHE A 1 194 ? -3.374 18.579 11.262 1.00 61.47 194 PHE A N 1
ATOM 1574 C CA . PHE A 1 194 ? -2.424 17.760 12.023 1.00 61.47 194 PHE A CA 1
ATOM 1575 C C . PHE A 1 194 ? -1.058 18.419 12.266 1.00 61.47 194 PHE A C 1
ATOM 1577 O O . PHE A 1 194 ? -0.355 18.021 13.189 1.00 61.47 194 PHE A O 1
ATOM 1584 N N . ALA A 1 195 ? -0.650 19.404 11.456 1.00 59.53 195 ALA A N 1
ATOM 1585 C CA . ALA A 1 195 ? 0.701 19.981 11.515 1.00 59.53 195 ALA A CA 1
ATOM 1586 C C . ALA A 1 195 ? 0.798 21.347 12.223 1.00 59.53 195 ALA A C 1
ATOM 1588 O O . ALA A 1 195 ? 1.905 21.763 12.573 1.00 59.53 195 ALA A O 1
ATOM 1589 N N . HIS A 1 196 ? -0.316 22.052 12.449 1.00 52.97 196 HIS A N 1
ATOM 1590 C CA . HIS A 1 196 ? -0.306 23.384 13.056 1.00 52.97 196 HIS A CA 1
ATOM 1591 C C . HIS A 1 196 ? -1.347 23.516 14.171 1.00 52.97 196 HIS A C 1
ATOM 1593 O O . HIS A 1 196 ? -2.532 23.292 13.968 1.00 52.97 196 HIS A O 1
ATOM 1599 N N . SER A 1 197 ? -0.892 23.918 15.360 1.00 51.94 197 SER A N 1
ATOM 1600 C CA . SER A 1 197 ? -1.726 24.378 16.482 1.00 51.94 197 SER A CA 1
ATOM 1601 C C . SER A 1 197 ? -2.173 25.831 16.269 1.00 51.94 197 SER A C 1
ATOM 1603 O O . SER A 1 197 ? -2.010 26.677 17.147 1.00 51.94 197 SER A O 1
ATOM 1605 N N . ASP A 1 198 ? -2.627 26.167 15.065 1.00 56.50 198 ASP A N 1
ATOM 1606 C CA . ASP A 1 198 ? -3.109 27.505 14.743 1.00 56.50 198 ASP A CA 1
ATOM 1607 C C . ASP A 1 198 ? -4.606 27.646 15.064 1.00 56.50 198 ASP A C 1
ATOM 1609 O O . ASP A 1 198 ? -5.310 26.686 15.373 1.00 56.50 198 ASP A O 1
ATOM 1613 N N . MET A 1 199 ? -5.116 28.879 15.041 1.00 57.00 199 MET A N 1
ATOM 1614 C CA . MET A 1 199 ? -6.530 29.155 15.340 1.00 57.00 199 MET A CA 1
ATOM 1615 C C . MET A 1 199 ? -7.488 28.468 14.349 1.00 57.00 199 MET A C 1
ATOM 1617 O O . MET A 1 199 ? -8.681 28.372 14.635 1.00 57.00 199 MET A O 1
ATOM 1621 N N . GLU A 1 200 ? -6.996 27.994 13.195 1.00 56.44 200 GLU A N 1
ATOM 1622 C CA . GLU A 1 200 ? -7.786 27.197 12.251 1.00 56.44 200 GLU A CA 1
ATOM 1623 C C . GLU A 1 200 ? -7.992 25.757 12.743 1.00 56.44 200 GLU A C 1
ATOM 1625 O O . GLU A 1 200 ? -9.083 25.225 12.541 1.00 56.44 200 GLU A O 1
ATOM 1630 N N . ALA A 1 201 ? -7.045 25.173 13.489 1.00 55.62 201 ALA A N 1
ATOM 1631 C CA . ALA A 1 201 ? -7.213 23.869 14.142 1.00 55.62 201 ALA A CA 1
ATOM 1632 C C . ALA A 1 201 ? -8.405 23.830 15.123 1.00 55.62 201 ALA A C 1
ATOM 1634 O O . ALA A 1 201 ? -9.021 22.783 15.319 1.00 55.62 201 ALA A O 1
ATOM 1635 N N . LEU A 1 202 ? -8.811 24.983 15.679 1.00 55.59 202 LEU A N 1
ATOM 1636 C CA . LEU A 1 202 ? -10.018 25.111 16.514 1.00 55.59 202 LEU A CA 1
ATOM 1637 C C . LEU A 1 202 ? -11.327 24.883 15.732 1.00 55.59 202 LEU A C 1
ATOM 1639 O O . LEU A 1 202 ? -12.383 24.722 16.339 1.00 55.59 202 LEU A O 1
ATOM 1643 N N . LYS A 1 203 ? -11.277 24.863 14.393 1.00 59.41 203 LYS A N 1
ATOM 1644 C CA . LYS A 1 203 ? -12.406 24.568 13.495 1.00 59.41 203 LYS A CA 1
ATOM 1645 C C . LYS A 1 203 ? -12.312 23.158 12.906 1.00 59.41 203 LYS A C 1
ATOM 1647 O O . LYS A 1 203 ? -12.723 22.942 11.765 1.00 59.41 203 LYS A O 1
ATOM 1652 N N . TYR A 1 204 ? -11.775 22.208 13.673 1.00 59.44 204 TYR A N 1
ATOM 1653 C CA . TYR A 1 204 ? -11.587 20.809 13.278 1.00 59.44 204 TYR A CA 1
ATOM 1654 C C . TYR A 1 204 ? -12.819 20.223 12.571 1.00 59.44 204 TYR A C 1
ATOM 1656 O O . TYR A 1 204 ? -12.719 19.766 11.434 1.00 59.44 204 TYR A O 1
ATOM 1664 N N . ASP A 1 205 ? -14.003 20.346 13.175 1.00 60.06 205 ASP A N 1
ATOM 1665 C CA . ASP A 1 205 ? -15.246 19.804 12.612 1.00 60.06 205 ASP A CA 1
ATOM 1666 C C . ASP A 1 205 ? -15.638 20.446 11.274 1.00 60.06 205 ASP A C 1
ATOM 1668 O O . ASP A 1 205 ? -16.186 19.784 10.394 1.00 60.06 205 ASP A O 1
ATOM 1672 N N . GLU A 1 206 ? -15.355 21.736 11.081 1.00 62.47 206 GLU A N 1
ATOM 1673 C CA . GLU A 1 206 ? -15.632 22.434 9.825 1.00 62.47 206 GLU A CA 1
ATOM 1674 C C . GLU A 1 206 ? -14.616 22.050 8.737 1.00 62.47 206 GLU A C 1
ATOM 1676 O O . GLU A 1 206 ? -14.985 21.889 7.572 1.00 62.47 206 GLU A O 1
ATOM 1681 N N . LEU A 1 207 ? -13.349 21.853 9.111 1.00 58.31 207 LEU A N 1
ATOM 1682 C CA . LEU A 1 207 ? -12.269 21.434 8.215 1.00 58.31 207 LEU A CA 1
ATOM 1683 C C . LEU A 1 207 ? -12.440 19.984 7.752 1.00 58.31 207 LEU A C 1
ATOM 1685 O O . LEU A 1 207 ? -12.364 19.720 6.551 1.00 58.31 207 LEU A O 1
ATOM 1689 N N . VAL A 1 208 ? -12.756 19.072 8.674 1.00 61.31 208 VAL A N 1
ATOM 1690 C CA . VAL A 1 208 ? -13.054 17.664 8.373 1.00 61.31 208 VAL A CA 1
ATOM 1691 C C . VAL A 1 208 ? -14.298 17.549 7.488 1.00 61.31 208 VAL A C 1
ATOM 1693 O O . VAL A 1 208 ? -14.300 16.778 6.532 1.00 61.31 208 VAL A O 1
ATOM 1696 N N . ARG A 1 209 ? -15.332 18.374 7.715 1.00 63.25 209 ARG A N 1
ATOM 1697 C CA . ARG A 1 209 ? -16.524 18.424 6.843 1.00 63.25 209 ARG A CA 1
ATOM 1698 C C . ARG A 1 209 ? -16.248 18.995 5.450 1.00 63.25 209 ARG A C 1
ATOM 1700 O O . ARG A 1 209 ? -16.944 18.631 4.506 1.00 63.25 209 ARG A O 1
ATOM 1707 N N . ARG A 1 210 ? -15.270 19.896 5.304 1.00 60.50 210 ARG A N 1
ATOM 1708 C CA . ARG A 1 210 ? -14.918 20.531 4.019 1.00 60.50 210 ARG A CA 1
ATOM 1709 C C . ARG A 1 210 ? -13.954 19.699 3.164 1.00 60.50 210 ARG A C 1
ATOM 1711 O O . ARG A 1 210 ? -13.927 19.904 1.953 1.00 60.50 210 ARG A O 1
ATOM 1718 N N . LEU A 1 211 ? -13.178 18.790 3.761 1.00 61.69 211 LEU A N 1
ATOM 1719 C CA . LEU A 1 211 ? -12.174 17.960 3.078 1.00 61.69 211 LEU A CA 1
ATOM 1720 C C . LEU A 1 211 ? -12.186 16.487 3.553 1.00 61.69 211 LEU A C 1
ATOM 1722 O O . LEU A 1 211 ? -11.133 15.986 3.944 1.00 61.69 211 LEU A O 1
ATOM 1726 N N . PRO A 1 212 ? -13.320 15.760 3.553 1.00 67.56 212 PRO A N 1
ATOM 1727 C CA . PRO A 1 212 ? -13.310 14.393 4.053 1.00 67.56 212 PRO A CA 1
ATOM 1728 C C . PRO A 1 212 ? -12.658 13.469 3.021 1.00 67.56 212 PRO A C 1
ATOM 1730 O O . PRO A 1 212 ? -13.300 13.060 2.055 1.00 67.56 212 PRO A O 1
ATOM 1733 N N . LEU A 1 213 ? -11.386 13.126 3.230 1.00 79.94 213 LEU A N 1
ATOM 1734 C CA . LEU A 1 213 ? -10.842 11.900 2.660 1.00 79.94 213 LEU A CA 1
ATOM 1735 C C . LEU A 1 213 ? -11.530 10.720 3.342 1.00 79.94 213 LEU A C 1
ATOM 1737 O O . LEU A 1 213 ? -11.458 10.543 4.557 1.00 79.94 213 LEU A O 1
ATOM 1741 N N . THR A 1 214 ? -12.227 9.920 2.550 1.00 84.50 214 THR A N 1
ATOM 1742 C CA . THR A 1 214 ? -12.883 8.704 3.027 1.00 84.50 214 THR A CA 1
ATOM 1743 C C . THR A 1 214 ? -11.860 7.597 3.278 1.00 84.50 214 THR A C 1
ATOM 1745 O O . THR A 1 214 ? -10.791 7.564 2.664 1.00 84.50 214 THR A O 1
ATOM 1748 N N . TYR A 1 215 ? -12.213 6.608 4.106 1.00 85.06 215 TYR A N 1
ATOM 1749 C CA . TYR A 1 215 ? -11.384 5.410 4.289 1.00 85.06 215 TYR A CA 1
ATOM 1750 C C . TYR A 1 215 ? -11.044 4.705 2.969 1.00 85.06 215 TYR A C 1
ATOM 1752 O O . TYR A 1 215 ? -9.958 4.151 2.833 1.00 85.06 215 TYR A O 1
ATOM 1760 N N . GLY A 1 216 ? -11.955 4.724 1.991 1.00 89.69 216 GLY A N 1
ATOM 1761 C CA . GLY A 1 216 ? -11.702 4.159 0.665 1.00 89.69 216 GLY A CA 1
ATOM 1762 C C . GLY A 1 216 ? -10.687 4.967 -0.148 1.00 89.69 216 GLY A C 1
ATOM 1763 O O . GLY A 1 216 ? -9.902 4.392 -0.894 1.00 89.69 216 GLY A O 1
ATOM 1764 N N . GLU A 1 217 ? -10.662 6.291 -0.005 1.00 92.44 217 GLU A N 1
ATOM 1765 C CA . GLU A 1 217 ? -9.676 7.148 -0.673 1.00 92.44 217 GLU A CA 1
ATOM 1766 C C . GLU A 1 217 ? -8.288 7.039 -0.039 1.00 92.44 217 GLU A C 1
ATOM 1768 O O . GLU A 1 217 ? -7.303 6.956 -0.771 1.00 92.44 217 GLU A O 1
ATOM 1773 N N . ILE A 1 218 ? -8.206 6.964 1.295 1.00 92.56 218 ILE A N 1
ATOM 1774 C CA . ILE A 1 218 ? -6.948 6.678 2.000 1.00 92.56 218 ILE A CA 1
ATOM 1775 C C . ILE A 1 218 ? -6.423 5.292 1.610 1.00 92.56 218 ILE A C 1
ATOM 1777 O O . ILE A 1 218 ? -5.249 5.163 1.270 1.00 92.56 218 ILE A O 1
ATOM 1781 N N . GLN A 1 219 ? -7.295 4.278 1.555 1.00 94.88 219 GLN A N 1
ATOM 1782 C CA . GLN A 1 219 ? -6.909 2.939 1.105 1.00 94.88 219 GLN A CA 1
ATOM 1783 C C . GLN A 1 219 ? -6.298 2.965 -0.298 1.00 94.88 219 GLN A C 1
ATOM 1785 O O . GLN A 1 219 ? -5.248 2.375 -0.494 1.00 94.88 219 GLN A O 1
ATOM 1790 N N . LYS A 1 220 ? -6.885 3.692 -1.260 1.00 94.50 220 LYS A N 1
ATOM 1791 C CA . LYS A 1 220 ? -6.334 3.788 -2.627 1.00 94.50 220 LYS A CA 1
ATOM 1792 C C . LYS A 1 220 ? -4.911 4.347 -2.661 1.00 94.50 220 LYS A C 1
ATOM 1794 O O . LYS A 1 220 ? -4.104 3.920 -3.483 1.00 94.50 220 LYS A O 1
ATOM 1799 N N . LEU A 1 221 ? -4.612 5.321 -1.802 1.00 96.06 221 LEU A N 1
ATOM 1800 C CA . LEU A 1 221 ? -3.275 5.902 -1.690 1.00 96.06 221 LEU A CA 1
ATOM 1801 C C . LEU A 1 221 ? -2.283 4.905 -1.078 1.00 96.06 221 LEU A C 1
ATOM 1803 O O . LEU A 1 221 ? -1.190 4.727 -1.612 1.00 96.06 221 LEU A O 1
ATOM 1807 N N . ILE A 1 222 ? -2.684 4.235 0.004 1.00 96.94 222 ILE A N 1
ATOM 1808 C CA . ILE A 1 222 ? -1.888 3.197 0.670 1.00 96.94 222 ILE A CA 1
ATOM 1809 C C . ILE A 1 222 ? -1.632 2.019 -0.275 1.00 96.94 222 ILE A C 1
ATOM 1811 O O . ILE A 1 222 ? -0.492 1.587 -0.412 1.00 96.94 222 ILE A O 1
ATOM 1815 N N . ASP A 1 223 ? -2.663 1.540 -0.973 1.00 95.62 223 ASP A N 1
ATOM 1816 C CA . ASP A 1 223 ? -2.569 0.435 -1.926 1.00 95.62 223 ASP A CA 1
ATOM 1817 C C . ASP A 1 223 ? -1.589 0.754 -3.044 1.00 95.62 223 ASP A C 1
ATOM 1819 O O . ASP A 1 223 ? -0.748 -0.076 -3.360 1.00 95.62 223 ASP A O 1
ATOM 1823 N N . PHE A 1 224 ? -1.634 1.970 -3.595 1.00 95.88 224 PHE A N 1
ATOM 1824 C CA . PHE A 1 224 ? -0.673 2.390 -4.611 1.00 95.88 224 PHE A CA 1
ATOM 1825 C C . PHE A 1 224 ? 0.769 2.395 -4.084 1.00 95.88 224 PHE A C 1
ATOM 1827 O O . PHE A 1 224 ? 1.679 1.940 -4.777 1.00 95.88 224 PHE A O 1
ATOM 1834 N N . ALA A 1 225 ? 0.989 2.889 -2.862 1.00 97.12 225 ALA A N 1
ATOM 1835 C CA . ALA A 1 225 ? 2.314 2.882 -2.249 1.00 97.12 225 ALA A CA 1
ATOM 1836 C C . ALA A 1 225 ? 2.814 1.452 -1.974 1.00 97.12 225 ALA A C 1
ATOM 1838 O O . ALA A 1 225 ? 3.979 1.152 -2.238 1.00 97.12 225 ALA A O 1
ATOM 1839 N N . LEU A 1 226 ? 1.943 0.560 -1.493 1.00 96.88 226 LEU A N 1
ATOM 1840 C CA . LEU A 1 226 ? 2.266 -0.848 -1.261 1.00 96.88 226 LEU A CA 1
ATOM 1841 C C . LEU A 1 226 ? 2.528 -1.603 -2.562 1.00 96.88 226 LEU A C 1
ATOM 1843 O O . LEU A 1 226 ? 3.532 -2.299 -2.638 1.00 96.88 226 LEU A O 1
ATOM 1847 N N . ASP A 1 227 ? 1.678 -1.444 -3.581 1.00 94.25 227 ASP A N 1
ATOM 1848 C CA . ASP A 1 227 ? 1.864 -2.062 -4.900 1.00 94.25 227 ASP A CA 1
ATOM 1849 C C . ASP A 1 227 ? 3.262 -1.756 -5.425 1.00 94.25 227 ASP A C 1
ATOM 1851 O O . ASP A 1 227 ? 4.027 -2.666 -5.723 1.00 94.25 227 ASP A O 1
ATOM 1855 N N . LEU A 1 228 ? 3.615 -0.469 -5.455 1.00 95.56 228 LEU A N 1
ATOM 1856 C CA . LEU A 1 228 ? 4.898 -0.006 -5.957 1.00 95.56 228 LEU A CA 1
ATOM 1857 C C . LEU A 1 228 ? 6.067 -0.529 -5.119 1.00 95.56 228 LEU A C 1
ATOM 1859 O O . LEU A 1 228 ? 7.041 -1.039 -5.670 1.00 95.56 228 LEU A O 1
ATOM 1863 N N . THR A 1 229 ? 6.000 -0.379 -3.795 1.00 96.56 229 THR A N 1
ATOM 1864 C CA . THR A 1 229 ? 7.136 -0.701 -2.920 1.00 96.56 229 THR A CA 1
ATOM 1865 C C . THR A 1 229 ? 7.363 -2.203 -2.791 1.00 96.56 229 THR A C 1
ATOM 1867 O O . THR A 1 229 ? 8.509 -2.632 -2.851 1.00 96.56 229 THR A O 1
ATOM 1870 N N . ILE A 1 230 ? 6.309 -3.016 -2.690 1.00 94.94 230 ILE A N 1
ATOM 1871 C CA . ILE A 1 230 ? 6.416 -4.482 -2.655 1.00 94.94 230 ILE A CA 1
ATOM 1872 C C . ILE A 1 230 ? 6.941 -5.002 -3.989 1.00 94.94 230 ILE A C 1
ATOM 1874 O O . ILE A 1 230 ? 7.853 -5.828 -4.015 1.00 94.94 230 ILE A O 1
ATOM 1878 N N . GLU A 1 231 ? 6.402 -4.494 -5.099 1.00 93.06 231 GLU A N 1
ATOM 1879 C CA . GLU A 1 231 ? 6.825 -4.906 -6.430 1.00 93.06 231 GLU A CA 1
ATOM 1880 C C . GLU A 1 231 ? 8.295 -4.535 -6.696 1.00 93.06 231 GLU A C 1
ATOM 1882 O O . GLU A 1 231 ? 9.054 -5.363 -7.206 1.00 93.06 231 GLU A O 1
ATOM 1887 N N . LEU A 1 232 ? 8.730 -3.329 -6.317 1.00 93.62 232 LEU A N 1
ATOM 1888 C CA . LEU A 1 232 ? 10.132 -2.921 -6.426 1.00 93.62 232 LEU A CA 1
ATOM 1889 C C . LEU A 1 232 ? 11.040 -3.765 -5.522 1.00 93.62 232 LEU A C 1
ATOM 1891 O O . LEU A 1 232 ? 12.088 -4.232 -5.968 1.00 93.62 232 LEU A O 1
ATOM 1895 N N . PHE A 1 233 ? 10.626 -4.012 -4.277 1.00 91.38 233 PHE A N 1
ATOM 1896 C CA . PHE A 1 233 ? 11.382 -4.828 -3.329 1.00 91.38 233 PHE A CA 1
ATOM 1897 C C . PHE A 1 233 ? 11.604 -6.246 -3.867 1.00 91.38 233 PHE A C 1
ATOM 1899 O O . PHE A 1 233 ? 12.733 -6.742 -3.852 1.00 91.38 233 PHE A O 1
ATOM 1906 N N . ALA A 1 234 ? 10.556 -6.869 -4.413 1.00 88.62 234 ALA A N 1
ATOM 1907 C CA . ALA A 1 234 ? 10.628 -8.196 -5.012 1.00 88.62 234 ALA A CA 1
ATOM 1908 C C . ALA A 1 234 ? 11.530 -8.234 -6.253 1.00 88.62 234 ALA A C 1
ATOM 1910 O O . ALA A 1 234 ? 12.222 -9.225 -6.470 1.00 88.62 234 ALA A O 1
ATOM 1911 N N . LYS A 1 235 ? 11.581 -7.161 -7.051 1.00 85.75 235 LYS A N 1
ATOM 1912 C CA . LYS A 1 235 ? 12.478 -7.089 -8.219 1.00 85.75 235 LYS A CA 1
ATOM 1913 C C . LYS A 1 235 ? 13.943 -6.919 -7.831 1.00 85.75 235 LYS A C 1
ATOM 1915 O O . LYS A 1 235 ? 14.797 -7.503 -8.486 1.00 85.75 235 LYS A O 1
ATOM 1920 N N . ILE A 1 236 ? 14.228 -6.156 -6.775 1.00 86.06 236 ILE A N 1
ATOM 1921 C CA . ILE A 1 236 ? 15.604 -5.930 -6.308 1.00 86.06 236 ILE A CA 1
ATOM 1922 C C . ILE A 1 236 ? 16.131 -7.136 -5.520 1.00 86.06 236 ILE A C 1
ATOM 1924 O O . ILE A 1 236 ? 17.298 -7.487 -5.633 1.00 86.06 236 ILE A O 1
ATOM 1928 N N . THR A 1 237 ? 15.290 -7.781 -4.710 1.00 83.56 237 THR A N 1
ATOM 1929 C CA . THR A 1 237 ? 15.753 -8.810 -3.757 1.00 83.56 237 THR A CA 1
ATOM 1930 C C . THR A 1 237 ? 15.289 -10.227 -4.067 1.00 83.56 237 THR A C 1
ATOM 1932 O O . THR A 1 237 ? 15.792 -11.175 -3.473 1.00 83.56 237 THR A O 1
ATOM 1935 N N . GLY A 1 238 ? 14.292 -10.394 -4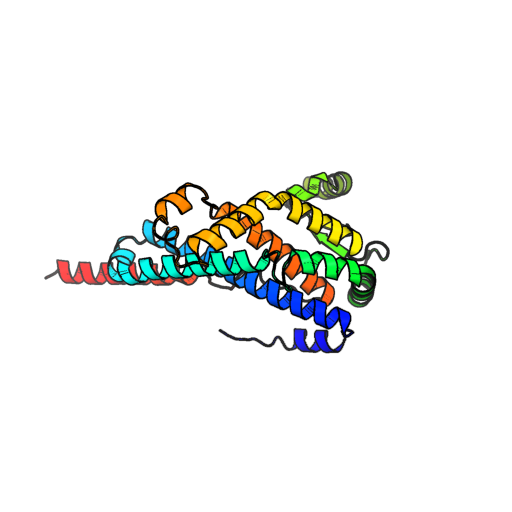.937 1.00 80.88 238 GLY A N 1
ATOM 1936 C CA . GLY A 1 238 ? 13.594 -11.667 -5.125 1.00 80.88 238 GLY A CA 1
ATOM 1937 C C . GLY A 1 238 ? 12.636 -12.041 -3.986 1.00 80.88 238 GLY A C 1
ATOM 1938 O O . GLY A 1 238 ? 12.023 -13.106 -4.054 1.00 80.88 238 GLY A O 1
ATOM 1939 N N . ILE A 1 239 ? 12.493 -11.199 -2.955 1.00 84.06 239 ILE A N 1
ATOM 1940 C CA . ILE A 1 239 ? 11.678 -11.466 -1.764 1.00 84.06 239 ILE A CA 1
ATOM 1941 C C . ILE A 1 239 ? 10.364 -10.692 -1.853 1.00 84.06 239 ILE A C 1
ATOM 1943 O O . ILE A 1 239 ? 10.353 -9.469 -1.992 1.00 84.06 239 ILE A O 1
ATOM 1947 N N . GLU A 1 240 ? 9.250 -11.402 -1.722 1.00 85.94 240 GLU A N 1
ATOM 1948 C CA . GLU A 1 240 ? 7.924 -10.798 -1.638 1.00 85.94 240 GLU A CA 1
ATOM 1949 C C . GLU A 1 240 ? 7.623 -10.360 -0.198 1.00 85.94 240 GLU A C 1
ATOM 1951 O O . GLU A 1 240 ? 7.933 -11.065 0.764 1.00 85.94 240 GLU A O 1
ATOM 1956 N N . LYS A 1 241 ? 7.041 -9.168 -0.047 1.00 90.12 241 LYS A N 1
ATOM 1957 C CA . LYS A 1 241 ? 6.680 -8.589 1.250 1.00 90.12 241 LYS A CA 1
ATOM 1958 C C . LYS A 1 241 ? 5.176 -8.674 1.487 1.00 90.12 241 LYS A C 1
ATOM 1960 O O . LYS A 1 241 ? 4.380 -8.505 0.566 1.00 90.12 241 LYS A O 1
ATOM 1965 N N . ASP A 1 242 ? 4.800 -8.887 2.744 1.00 92.69 242 ASP A N 1
ATOM 1966 C CA . ASP A 1 242 ? 3.401 -8.931 3.156 1.00 92.69 242 ASP A CA 1
ATOM 1967 C C . ASP A 1 242 ? 2.737 -7.548 3.035 1.00 92.69 242 ASP A C 1
ATOM 1969 O O . ASP A 1 242 ? 3.324 -6.518 3.352 1.00 92.69 242 ASP A O 1
ATOM 1973 N N . ARG A 1 243 ? 1.464 -7.505 2.628 1.00 93.31 243 ARG A N 1
ATOM 1974 C CA . ARG A 1 243 ? 0.684 -6.248 2.586 1.00 93.31 243 ARG A CA 1
ATOM 1975 C C . ARG A 1 243 ? 0.107 -5.844 3.941 1.00 93.31 243 ARG A C 1
ATOM 1977 O O . ARG A 1 243 ? -0.230 -4.678 4.141 1.00 93.31 243 ARG A O 1
ATOM 1984 N N . LEU A 1 244 ? -0.083 -6.821 4.824 1.00 91.81 244 LEU A N 1
ATOM 1985 C CA . LEU A 1 244 ? -0.694 -6.683 6.143 1.00 91.81 244 LEU A CA 1
ATOM 1986 C C . LEU A 1 244 ? -0.057 -7.685 7.108 1.00 91.81 244 LEU A C 1
ATOM 1988 O O . LEU A 1 244 ? 0.324 -8.779 6.684 1.00 91.81 244 LEU A O 1
ATOM 1992 N N . PRO A 1 245 ? 0.015 -7.363 8.407 1.00 88.50 245 PRO A N 1
ATOM 1993 C CA . PRO A 1 245 ? 0.437 -8.325 9.403 1.00 88.50 245 PRO A CA 1
ATOM 1994 C C . PRO A 1 245 ? -0.595 -9.443 9.526 1.00 88.50 245 PRO A C 1
ATOM 1996 O O . PRO A 1 245 ? -1.800 -9.253 9.326 1.00 88.50 245 PRO A O 1
ATOM 1999 N N . LYS A 1 246 ? -0.118 -10.619 9.932 1.00 86.38 246 LYS A N 1
ATOM 2000 C CA . LYS A 1 246 ? -1.005 -11.703 10.352 1.00 86.38 246 LYS A CA 1
ATOM 2001 C C . LYS A 1 246 ? -1.801 -11.239 11.574 1.00 86.38 246 LYS A C 1
ATOM 2003 O O . LYS A 1 246 ? -1.262 -10.549 12.437 1.00 86.38 246 LYS A O 1
ATOM 2008 N N . ASN A 1 247 ? -3.064 -11.648 11.637 1.00 89.00 247 ASN A N 1
ATOM 2009 C CA . ASN A 1 247 ? -3.930 -11.485 12.805 1.00 89.00 247 ASN A CA 1
ATOM 2010 C C . ASN A 1 247 ? -4.321 -10.037 13.179 1.00 89.00 247 ASN A C 1
ATOM 2012 O O . ASN A 1 247 ? -4.636 -9.747 14.330 1.00 89.00 247 ASN A O 1
ATOM 2016 N N . TYR A 1 248 ? -4.372 -9.108 12.219 1.00 86.81 248 TYR A N 1
ATOM 2017 C CA . TYR A 1 248 ? -4.866 -7.741 12.472 1.00 86.81 248 TYR A CA 1
ATOM 2018 C C . TYR A 1 248 ? -6.319 -7.689 13.002 1.00 86.81 248 TYR A C 1
ATOM 2020 O O . TYR A 1 248 ? -6.761 -6.658 13.503 1.00 86.81 248 TYR A O 1
ATOM 2028 N N . ASN A 1 249 ? -7.063 -8.793 12.891 1.00 90.56 249 ASN A N 1
ATOM 2029 C CA . ASN A 1 249 ? -8.436 -8.971 13.359 1.00 90.56 249 ASN A CA 1
ATOM 2030 C C . ASN A 1 249 ? -8.555 -9.680 14.724 1.00 90.56 249 ASN A C 1
ATOM 2032 O O . ASN A 1 249 ? -9.670 -10.008 15.128 1.00 90.56 249 ASN A O 1
ATOM 2036 N N . ASP A 1 250 ? -7.455 -9.895 15.455 1.00 91.25 250 ASP A N 1
ATOM 2037 C CA . ASP A 1 250 ? -7.458 -10.585 16.761 1.00 91.25 250 ASP A CA 1
ATOM 2038 C C . ASP A 1 250 ? -8.392 -9.946 17.800 1.00 91.25 250 ASP A C 1
ATOM 2040 O O . ASP A 1 250 ? -8.907 -10.635 18.684 1.00 91.25 250 ASP A O 1
ATOM 2044 N N . ILE A 1 251 ? -8.672 -8.645 17.670 1.00 90.69 251 ILE A N 1
ATOM 2045 C CA . ILE A 1 251 ? -9.616 -7.935 18.541 1.00 90.69 251 ILE A CA 1
ATOM 2046 C C . ILE A 1 251 ? -11.013 -8.574 18.534 1.00 90.69 251 ILE A C 1
ATOM 2048 O O . ILE A 1 251 ? -11.660 -8.615 19.576 1.00 90.69 251 ILE A O 1
ATOM 2052 N N . GLN A 1 252 ? -11.445 -9.153 17.408 1.00 91.38 252 GLN A N 1
ATOM 2053 C CA . GLN A 1 252 ? -12.731 -9.853 17.314 1.00 91.38 252 GLN A CA 1
ATOM 2054 C C . GLN A 1 252 ? -12.744 -11.117 18.177 1.00 91.38 252 GLN A C 1
ATOM 2056 O O . GLN A 1 252 ? -13.729 -11.421 18.845 1.00 91.38 252 GLN A O 1
ATOM 2061 N N . GLY A 1 253 ? -11.629 -11.852 18.188 1.00 91.75 253 GLY A N 1
ATOM 2062 C CA . GLY A 1 253 ? -11.471 -13.026 19.040 1.00 91.75 253 GLY A CA 1
ATOM 2063 C C . GLY A 1 253 ? -11.501 -12.652 20.519 1.00 91.75 253 GLY A C 1
ATOM 2064 O O . GLY A 1 253 ? -12.174 -13.319 21.299 1.00 91.75 253 GLY A O 1
ATOM 2065 N N . LEU A 1 254 ? -10.818 -11.565 20.896 1.00 92.06 254 LEU A N 1
ATOM 2066 C CA . LEU A 1 254 ? -10.813 -11.061 22.271 1.00 92.06 254 LEU A CA 1
ATOM 2067 C C . LEU A 1 254 ? -12.220 -10.667 22.742 1.00 92.06 254 LEU A C 1
ATOM 2069 O O . LEU A 1 254 ? -12.632 -11.076 23.826 1.00 92.06 254 LEU A O 1
ATOM 2073 N N . LEU A 1 255 ? -12.952 -9.904 21.928 1.00 93.06 255 LEU A N 1
ATOM 2074 C CA . LEU A 1 255 ? -14.295 -9.425 22.263 1.00 93.06 255 LEU A CA 1
ATOM 2075 C C . LEU A 1 255 ? -15.297 -10.563 22.420 1.00 93.06 255 LEU A C 1
ATOM 2077 O O . LEU A 1 255 ? -16.057 -10.571 23.380 1.00 93.06 255 LEU A O 1
ATOM 2081 N N . LYS A 1 256 ? -15.203 -11.592 21.578 1.00 93.38 256 LYS A N 1
ATOM 2082 C CA . LYS A 1 256 ? -16.007 -12.805 21.731 1.00 93.38 256 LYS A CA 1
ATOM 2083 C C . LYS A 1 256 ? -15.821 -13.489 23.090 1.00 93.38 256 LYS A C 1
ATOM 2085 O O . LYS A 1 256 ? -16.769 -14.024 23.655 1.00 93.38 256 LYS A O 1
ATOM 2090 N N . TYR A 1 257 ? -14.603 -13.514 23.631 1.00 93.31 257 TYR A N 1
ATOM 2091 C CA . TYR A 1 257 ? -14.387 -14.055 24.978 1.00 93.31 257 TYR A CA 1
ATOM 2092 C C . TYR A 1 257 ? -14.916 -13.122 26.072 1.00 93.31 257 TYR A C 1
ATOM 2094 O O . TYR A 1 257 ? -15.360 -13.610 27.112 1.00 93.31 257 TYR A O 1
ATOM 2102 N N . ALA A 1 258 ? -14.870 -11.805 25.851 1.00 91.94 258 ALA A N 1
ATOM 2103 C CA . ALA A 1 258 ? -15.439 -10.828 26.773 1.00 91.94 258 ALA A CA 1
ATOM 2104 C C . ALA A 1 258 ? -16.966 -10.970 26.865 1.00 91.94 258 ALA A C 1
ATOM 2106 O O . ALA A 1 258 ? -17.479 -11.024 27.978 1.00 91.94 258 ALA A O 1
ATOM 2107 N N . GLU A 1 259 ? -17.650 -11.137 25.731 1.00 92.69 259 GLU A N 1
ATOM 2108 C CA . GLU A 1 259 ? -19.094 -11.400 25.636 1.00 92.69 259 GLU A CA 1
ATOM 2109 C C . GLU A 1 259 ? -19.506 -12.597 26.503 1.00 92.69 259 GLU A C 1
ATOM 2111 O O . GLU A 1 259 ? -20.275 -12.452 27.452 1.00 92.69 259 GLU A O 1
ATOM 2116 N N . VAL A 1 260 ? -18.887 -13.764 26.278 1.00 92.81 260 VAL A N 1
ATOM 2117 C CA . VAL A 1 260 ? -19.139 -14.985 27.069 1.00 92.81 260 VAL A CA 1
ATOM 2118 C C . VAL A 1 260 ? -18.879 -14.761 28.565 1.00 92.81 260 VAL A C 1
ATOM 2120 O O . VAL A 1 260 ? -19.584 -15.293 29.425 1.00 92.81 260 VAL A O 1
ATOM 2123 N N . GLY A 1 261 ? -17.849 -13.979 28.897 1.00 91.19 261 GLY A N 1
ATOM 2124 C CA . GLY A 1 261 ? -17.543 -13.614 30.276 1.00 91.19 261 GLY A CA 1
ATOM 2125 C C . GLY A 1 261 ? -18.633 -12.750 30.911 1.00 91.19 261 GLY A C 1
ATOM 2126 O O . GLY A 1 261 ? -19.014 -12.999 32.055 1.00 91.19 261 GLY A O 1
ATOM 2127 N N . MET A 1 262 ? -19.156 -11.765 30.179 1.00 88.44 262 MET A N 1
ATOM 2128 C CA . MET A 1 262 ? -20.241 -10.906 30.653 1.00 88.44 262 MET A CA 1
ATOM 2129 C C . MET A 1 262 ? -21.538 -11.692 30.832 1.00 88.44 262 MET A C 1
ATOM 2131 O O . MET A 1 262 ? -22.149 -11.576 31.891 1.00 88.44 262 MET A O 1
ATOM 2135 N N . GLU A 1 263 ? -21.894 -12.574 29.894 1.00 89.25 263 GLU A N 1
ATOM 2136 C CA . GLU A 1 263 ? -23.053 -13.467 30.032 1.00 89.25 263 GLU A CA 1
ATOM 2137 C C . GLU A 1 263 ? -22.974 -14.313 31.312 1.00 89.25 263 GLU A C 1
ATOM 2139 O O . GLU A 1 263 ? -23.954 -14.452 32.048 1.00 89.25 263 GLU A O 1
ATOM 2144 N N . ALA A 1 264 ? -21.795 -14.860 31.624 1.00 90.38 264 ALA A N 1
ATOM 2145 C CA . ALA A 1 264 ? -21.592 -15.642 32.841 1.00 90.38 264 ALA A CA 1
ATOM 2146 C C . ALA A 1 264 ? -21.760 -14.793 34.116 1.00 90.38 264 ALA A C 1
ATOM 2148 O O . ALA A 1 264 ? -22.318 -15.268 35.111 1.00 90.38 264 ALA A O 1
ATOM 2149 N N . VAL A 1 265 ? -21.303 -13.535 34.099 1.00 87.75 265 VAL A N 1
ATOM 2150 C CA . VAL A 1 265 ? -21.488 -12.593 35.214 1.00 87.75 265 VAL A CA 1
ATOM 2151 C C . VAL A 1 265 ? -22.962 -12.224 35.378 1.00 87.75 265 VAL A C 1
ATOM 2153 O O . VAL A 1 265 ? -23.470 -12.253 36.499 1.00 87.75 265 VAL A O 1
ATOM 2156 N N . GLU A 1 266 ? -23.670 -11.934 34.289 1.00 85.75 266 GLU A N 1
ATOM 2157 C CA . GLU A 1 266 ? -25.102 -11.617 34.307 1.00 85.75 266 GLU A CA 1
ATOM 2158 C C . GLU A 1 266 ? -25.937 -12.781 34.844 1.00 85.75 266 GLU A C 1
ATOM 2160 O O . GLU A 1 266 ? -26.794 -12.582 35.705 1.00 85.75 266 GLU A O 1
ATOM 2165 N N . GLN A 1 267 ? -25.642 -14.013 34.417 1.00 86.69 267 GLN A N 1
ATOM 2166 C CA . GLN A 1 267 ? -26.286 -15.214 34.952 1.00 86.69 267 GLN A CA 1
ATOM 2167 C C . GLN A 1 267 ? -26.023 -15.387 36.450 1.00 86.69 267 GLN A C 1
ATOM 2169 O O . GLN A 1 267 ? -26.912 -15.809 37.188 1.00 86.69 267 GLN A O 1
ATOM 2174 N N . HIS A 1 268 ? -24.818 -15.076 36.927 1.00 85.00 268 HIS A N 1
ATOM 2175 C CA . HIS A 1 268 ? -24.517 -15.151 38.353 1.00 85.00 268 HIS A CA 1
ATOM 2176 C C . HIS A 1 268 ? -25.279 -14.088 39.159 1.00 85.00 268 HIS A C 1
ATOM 2178 O O . HIS A 1 268 ? -25.826 -14.401 40.214 1.00 85.00 268 HIS A O 1
ATOM 2184 N N . LEU A 1 269 ? -25.361 -12.858 38.644 1.00 80.06 269 LEU A N 1
ATOM 2185 C CA . LEU A 1 269 ? -26.064 -11.746 39.287 1.00 80.06 269 LEU A CA 1
ATOM 2186 C C . LEU A 1 269 ? -27.591 -11.893 39.251 1.00 80.06 269 LEU A C 1
ATOM 2188 O O . LEU A 1 269 ? -28.248 -11.490 40.201 1.00 80.06 269 LEU A O 1
ATOM 2192 N N . GLY A 1 270 ? -28.161 -12.485 38.199 1.00 70.62 270 GLY A N 1
ATOM 2193 C CA . GLY A 1 270 ? -29.603 -12.744 38.097 1.00 70.62 270 GLY A CA 1
ATOM 2194 C C . GLY A 1 270 ? -30.108 -13.900 38.972 1.00 70.62 270 GLY A C 1
ATOM 2195 O O . GLY A 1 270 ? -31.315 -14.053 39.138 1.00 70.62 270 GLY A O 1
ATOM 2196 N N . ASN A 1 271 ? -29.199 -14.711 39.522 1.00 61.25 271 ASN A N 1
ATOM 2197 C CA . ASN A 1 271 ? -29.502 -15.813 40.441 1.00 61.25 271 ASN A CA 1
ATOM 2198 C C . ASN A 1 271 ? -29.319 -15.438 41.932 1.00 61.25 271 ASN A C 1
ATOM 2200 O O . ASN A 1 271 ? -29.450 -16.313 42.792 1.00 61.25 271 ASN A O 1
ATOM 2204 N N . LEU A 1 272 ? -29.000 -14.171 42.228 1.00 53.38 272 LEU A N 1
ATOM 2205 C CA . LEU A 1 272 ? -28.932 -13.569 43.570 1.00 53.38 272 LEU A CA 1
ATOM 2206 C C . LEU A 1 272 ? -30.223 -12.805 43.891 1.00 53.38 272 LEU A C 1
ATOM 2208 O O . LEU A 1 272 ? -30.619 -12.834 45.079 1.00 53.38 272 LEU A O 1
#

Secondary structure (DSSP, 8-state):
------HHHHHHHTTS-HHHHHHHHHHHHHHHHHHHHHHHHHHHHHHHHHHHHSHHHHHHTHHHHHHHHHHHHHHHHHHHHHHT-TT-SSSHHHHHHHHHHTHHHHHHHHHHHHTTSTT--SSS-EEEEPPTTTGGG-HHHHHHHHHHHHHH----PPPEEEE-HHHHHHHHHHHHHHTHHHHHHHHHHIIIIIS--STTGGGHHHHHHHS---HHHHHHHHHHHHHHHHHHHHHHHS----SS-TTTTHHHHHHHHHHHHHHHHHHHHHT-

Sequence (272 aa):
MNHELDHTVDAAKKELDAGLLELFERCSYLYNEAFYANTELAILRELSKASSDYENEVICAGCFFSFTQLAINESCFMNCARLFDAKSEVSIRNLIEDVKSHSAEIDALAISIFGDRPNFDRLNPIVHPLAEDEERFYPKEVESQRSYEKLFGNHYRMVTVCITTHDLSNLWKKRLNSLRKLTDMLRDQRNKVFAHSDMEALKYDELVRRLPLTYGEIQKLIDFALDLTIELFAKITGIEKDRLPKNYNDIQGLLKYAEVGMEAVEQHLGNL